Protein AF-A0A2V2F9G7-F1 (afdb_monomer_lite)

Sequence (232 aa):
MKKLQIFVCVLLMLCLAACGNTDSGITTGTSADTKPEVTTEKTKNVSETTESGEPFSPDQPVVDAFSYADLADLTFTFSSGVGGWQTTMYIQADGSFTGEYFGSWLGETGEGYPDGTTYVCTFSGQFAPLSQIDDLTYTTTVESISYAQAADAEEIRDGMRYVYTTAYGLDDAKTLYFYLPGTKTADLSETCMSWVSTYLWAGNEDEHAEVLPFVVLFNENAGTAFAGDVEG

Structure (mmCIF, N/CA/C/O backbone):
data_AF-A0A2V2F9G7-F1
#
_entry.id   AF-A0A2V2F9G7-F1
#
loop_
_atom_site.group_PDB
_atom_site.id
_atom_site.type_symbol
_atom_site.label_atom_id
_atom_site.label_alt_id
_atom_site.label_comp_id
_atom_site.label_asym_id
_atom_site.label_entity_id
_atom_site.label_seq_id
_atom_site.pdbx_PDB_ins_code
_atom_site.Cartn_x
_atom_site.Cartn_y
_atom_site.Cartn_z
_atom_site.occupancy
_atom_site.B_iso_or_equiv
_atom_site.auth_seq_id
_atom_site.auth_comp_id
_atom_site.auth_asym_id
_atom_site.auth_atom_id
_atom_site.pdbx_PDB_model_num
ATOM 1 N N . MET A 1 1 ? 19.714 -16.618 39.194 1.00 44.56 1 MET A N 1
ATOM 2 C CA . MET A 1 1 ? 19.304 -15.296 39.719 1.00 44.56 1 MET A CA 1
ATOM 3 C C . MET A 1 1 ? 20.366 -14.258 39.377 1.00 44.56 1 MET A C 1
ATOM 5 O O . MET A 1 1 ? 21.369 -14.183 40.074 1.00 44.56 1 MET A O 1
ATOM 9 N N . LYS A 1 2 ? 20.178 -13.489 38.302 1.00 35.41 2 LYS A N 1
ATOM 10 C CA . LYS A 1 2 ? 20.905 -12.238 38.039 1.00 35.41 2 LYS A CA 1
ATOM 11 C C . LYS A 1 2 ? 19.900 -11.282 37.398 1.00 35.41 2 LYS A C 1
ATOM 13 O O . LYS A 1 2 ? 19.332 -11.607 36.364 1.00 35.41 2 LYS A O 1
ATOM 18 N N . LYS A 1 3 ? 19.596 -10.190 38.101 1.00 39.72 3 LYS A N 1
ATOM 19 C CA . LYS A 1 3 ? 18.661 -9.145 37.674 1.00 39.72 3 LYS A CA 1
ATOM 20 C C . LYS A 1 3 ? 19.407 -8.220 36.714 1.00 39.72 3 LYS A C 1
ATOM 22 O O . LYS A 1 3 ? 20.438 -7.681 37.106 1.00 39.72 3 LYS A O 1
ATOM 27 N N . LEU A 1 4 ? 18.906 -8.058 35.493 1.00 40.59 4 LEU A N 1
ATOM 28 C CA . LEU A 1 4 ? 19.404 -7.065 34.546 1.00 40.59 4 LEU A CA 1
ATOM 29 C C . LEU A 1 4 ? 18.515 -5.824 34.676 1.00 40.59 4 LEU A C 1
ATOM 31 O O . LEU A 1 4 ? 17.340 -5.857 34.324 1.00 40.59 4 LEU A O 1
ATOM 35 N N . GLN A 1 5 ? 19.054 -4.771 35.290 1.00 47.00 5 GLN A N 1
ATOM 36 C CA . GLN A 1 5 ? 18.415 -3.460 35.361 1.00 47.00 5 GLN A CA 1
ATOM 37 C C . GLN A 1 5 ? 18.652 -2.744 34.031 1.00 47.00 5 GLN A C 1
ATOM 39 O O . GLN A 1 5 ? 19.798 -2.475 33.679 1.00 47.00 5 GLN A O 1
ATOM 44 N N . ILE A 1 6 ? 17.576 -2.451 33.304 1.00 51.12 6 ILE A N 1
ATOM 45 C CA . ILE A 1 6 ? 17.618 -1.636 32.091 1.00 51.12 6 ILE A CA 1
ATOM 46 C C . ILE A 1 6 ? 17.353 -0.186 32.505 1.00 51.12 6 ILE A C 1
ATOM 48 O O . ILE A 1 6 ? 16.319 0.133 33.091 1.00 51.12 6 ILE A O 1
ATOM 52 N N . PHE A 1 7 ? 18.342 0.667 32.246 1.00 44.78 7 PHE A N 1
ATOM 53 C CA . PHE A 1 7 ? 18.266 2.119 32.363 1.00 44.78 7 PHE A CA 1
ATOM 54 C C . PHE A 1 7 ? 17.352 2.657 31.255 1.00 44.78 7 PHE A C 1
ATOM 56 O O . PHE A 1 7 ? 17.630 2.462 30.076 1.00 44.78 7 PHE A O 1
ATOM 63 N N . VAL A 1 8 ? 16.271 3.342 31.629 1.00 43.12 8 VAL A N 1
ATOM 64 C CA . VAL A 1 8 ? 15.412 4.081 30.695 1.00 43.12 8 VAL A CA 1
ATOM 65 C C . VAL A 1 8 ? 16.010 5.477 30.516 1.00 43.12 8 VAL A C 1
ATOM 67 O O . VAL A 1 8 ? 15.938 6.311 31.418 1.00 43.12 8 VAL A O 1
ATOM 70 N N . CYS A 1 9 ? 16.626 5.727 29.360 1.00 37.47 9 CYS A N 1
ATOM 71 C CA . CYS A 1 9 ? 17.013 7.067 28.927 1.00 37.47 9 CYS A CA 1
ATOM 72 C C . CYS A 1 9 ? 15.783 7.774 28.347 1.00 37.47 9 CYS A C 1
ATOM 74 O O . CYS A 1 9 ? 15.400 7.538 27.205 1.00 37.47 9 CYS A O 1
ATOM 76 N N . VAL A 1 10 ? 15.155 8.632 29.150 1.00 42.19 10 VAL A N 1
ATOM 77 C CA . VAL A 1 10 ? 14.078 9.524 28.704 1.00 42.19 10 VAL A CA 1
ATOM 78 C C . VAL A 1 10 ? 14.710 10.704 27.964 1.00 42.19 10 VAL A C 1
ATOM 80 O O . VAL A 1 10 ? 15.324 11.569 28.588 1.00 42.19 10 VAL A O 1
ATOM 83 N N . LEU A 1 11 ? 14.570 10.743 26.638 1.00 43.62 11 LEU A N 1
ATOM 84 C CA . LEU A 1 11 ? 14.918 11.908 25.828 1.00 43.62 11 LEU A CA 1
ATOM 85 C C . LEU A 1 11 ? 13.670 12.801 25.698 1.00 43.62 11 LEU A C 1
ATOM 87 O O . LEU A 1 11 ? 12.728 12.468 24.986 1.00 43.62 11 LEU A O 1
ATOM 91 N N . LEU A 1 12 ? 13.645 13.921 26.427 1.00 37.91 12 LEU A N 1
ATOM 92 C CA . LEU A 1 12 ? 12.640 14.978 26.269 1.00 37.91 12 LEU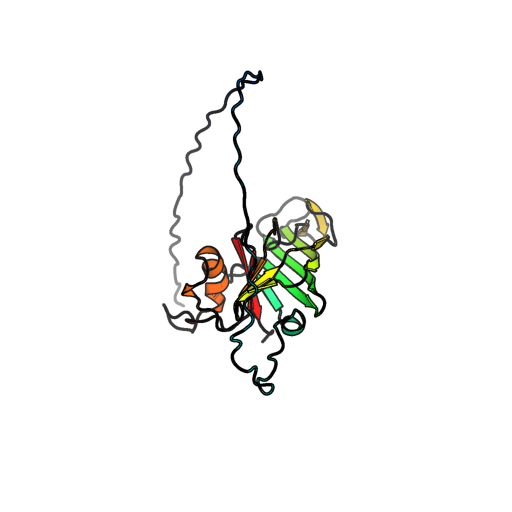 A CA 1
ATOM 93 C C . LEU A 1 12 ? 12.930 15.770 24.981 1.00 37.91 12 LEU A C 1
ATOM 95 O O . LEU A 1 12 ? 13.954 16.448 24.910 1.00 37.91 12 LEU A O 1
ATOM 99 N N . MET A 1 13 ? 12.010 15.764 24.012 1.00 45.78 13 MET A N 1
ATOM 100 C CA . MET A 1 13 ? 11.962 16.779 22.950 1.00 45.78 13 MET A CA 1
ATOM 101 C C . MET A 1 13 ? 10.874 17.810 23.263 1.00 45.78 13 MET A C 1
ATOM 103 O O . MET A 1 13 ? 9.693 17.490 23.366 1.00 45.78 13 MET A O 1
ATOM 107 N N . LEU A 1 14 ? 11.307 19.058 23.437 1.00 42.50 14 LEU A N 1
ATOM 108 C CA . LEU A 1 14 ? 10.473 20.247 23.588 1.00 42.50 14 LEU A CA 1
ATOM 109 C C . LEU A 1 14 ? 10.138 20.806 22.198 1.00 42.50 14 LEU A C 1
ATOM 111 O O . LEU A 1 14 ? 11.023 21.327 21.524 1.00 42.50 14 LEU A O 1
ATOM 115 N N . CYS A 1 15 ? 8.868 20.758 21.793 1.00 37.47 15 CYS A N 1
ATOM 116 C CA . CYS A 1 15 ? 8.365 21.534 20.658 1.00 37.47 15 CYS A CA 1
ATOM 117 C C . CYS A 1 15 ? 7.846 22.889 21.156 1.00 37.47 15 CYS A C 1
ATOM 119 O O . CYS A 1 15 ? 6.897 22.954 21.938 1.00 37.47 15 CYS A O 1
ATOM 121 N N . LEU A 1 16 ? 8.471 23.978 20.704 1.00 49.28 16 LEU A N 1
ATOM 122 C CA . LEU A 1 16 ? 7.955 25.335 20.872 1.00 49.28 16 LEU A CA 1
ATOM 123 C C . LEU A 1 16 ? 6.973 25.639 19.736 1.00 49.28 16 LEU A C 1
ATOM 125 O O . LEU A 1 16 ? 7.346 25.639 18.566 1.00 49.28 16 LEU A O 1
ATOM 129 N N . ALA A 1 17 ? 5.724 25.920 20.101 1.00 40.78 17 ALA A N 1
ATOM 130 C CA . ALA A 1 17 ? 4.714 26.480 19.216 1.00 40.78 17 ALA A CA 1
ATOM 131 C C . ALA A 1 17 ? 4.968 27.982 19.001 1.00 40.78 17 ALA A C 1
ATOM 133 O O . ALA A 1 17 ? 5.152 28.727 19.965 1.00 40.78 17 ALA A O 1
ATOM 134 N N . ALA A 1 18 ? 4.910 28.434 17.749 1.00 36.81 18 ALA A N 1
ATOM 135 C CA . ALA A 1 18 ? 4.787 29.844 17.398 1.00 36.81 18 ALA A CA 1
ATOM 136 C C . ALA A 1 18 ? 3.526 30.036 16.544 1.00 36.81 18 ALA A C 1
ATOM 138 O O . ALA A 1 18 ? 3.461 29.604 15.397 1.00 36.81 18 ALA A O 1
ATOM 139 N N . CYS A 1 19 ? 2.516 30.675 17.138 1.00 38.62 19 CYS A N 1
ATOM 140 C CA . CYS A 1 19 ? 1.353 31.225 16.446 1.00 38.62 19 CYS A CA 1
ATOM 141 C C . CYS A 1 19 ? 1.711 32.549 15.757 1.00 38.62 19 CYS A C 1
ATOM 143 O O . CYS A 1 19 ? 2.457 33.354 16.312 1.00 38.62 19 CYS A O 1
ATOM 145 N N . GLY A 1 20 ? 1.072 32.829 14.620 1.00 33.28 20 GLY A N 1
ATOM 146 C CA . GLY A 1 20 ? 1.083 34.151 13.993 1.00 33.28 20 GLY A CA 1
ATOM 147 C C . GLY A 1 20 ? 0.200 34.216 12.750 1.00 33.28 20 GLY A C 1
ATOM 148 O O . GLY A 1 20 ? 0.678 33.999 11.647 1.00 33.28 20 GLY A O 1
ATOM 149 N N . ASN A 1 21 ? -1.092 34.475 12.961 1.00 33.69 21 ASN A N 1
ATOM 150 C CA . ASN A 1 21 ? -2.149 34.606 11.953 1.00 33.69 21 ASN A CA 1
ATOM 151 C C . ASN A 1 21 ? -2.168 35.992 11.254 1.00 33.69 21 ASN A C 1
ATOM 153 O O . ASN A 1 21 ? -1.526 36.932 11.728 1.00 33.69 21 ASN A O 1
ATOM 157 N N . THR A 1 22 ? -3.090 36.123 10.281 1.00 32.19 22 THR A N 1
ATOM 158 C CA . THR A 1 22 ? -3.753 37.335 9.713 1.00 32.19 22 THR A CA 1
ATOM 159 C C . THR A 1 22 ? -2.991 38.171 8.667 1.00 32.19 22 THR A C 1
ATOM 161 O O . THR A 1 22 ? -1.813 38.436 8.838 1.00 32.19 22 THR A O 1
ATOM 164 N N . ASP A 1 23 ? -3.577 38.681 7.571 1.00 32.88 23 ASP A N 1
ATOM 165 C CA . ASP A 1 23 ? -4.972 38.749 7.095 1.00 32.88 23 ASP A CA 1
ATOM 166 C C . ASP A 1 23 ? -5.020 39.112 5.581 1.00 32.88 23 ASP A C 1
ATOM 168 O O . ASP A 1 23 ? -4.101 39.751 5.075 1.00 32.88 23 ASP A O 1
ATOM 172 N N . SER A 1 24 ? -6.122 38.724 4.924 1.00 30.98 24 SER A N 1
ATOM 173 C CA . SER A 1 24 ? -6.900 39.351 3.826 1.00 30.98 24 SER A CA 1
ATOM 174 C C . SER A 1 24 ? -6.286 40.202 2.692 1.00 30.98 24 SER A C 1
ATOM 176 O O . SER A 1 24 ? -5.568 41.170 2.915 1.00 30.98 24 SER A O 1
ATOM 178 N N . GLY A 1 25 ? -6.822 40.010 1.470 1.00 28.61 25 GLY A N 1
ATOM 179 C CA . GLY A 1 25 ? -6.940 41.097 0.478 1.00 28.61 25 GLY A CA 1
ATOM 180 C C . GLY A 1 25 ? -7.213 40.689 -0.979 1.00 28.61 25 GLY A C 1
ATOM 181 O O . GLY A 1 25 ? -6.329 40.189 -1.657 1.00 28.61 25 GLY A O 1
ATOM 182 N N . ILE A 1 26 ? -8.433 40.953 -1.462 1.00 30.09 26 ILE A N 1
ATOM 183 C CA . ILE A 1 26 ? -9.023 40.649 -2.789 1.00 30.09 26 ILE A CA 1
ATOM 184 C C . ILE A 1 26 ? -8.701 41.742 -3.849 1.00 30.09 26 ILE A C 1
ATOM 186 O O . ILE A 1 26 ? -8.376 42.868 -3.483 1.00 30.09 26 ILE A O 1
ATOM 190 N N . THR A 1 27 ? -8.965 41.425 -5.135 1.00 27.16 27 THR A N 1
ATOM 191 C CA . THR A 1 27 ? -9.380 42.276 -6.305 1.00 27.16 27 THR A CA 1
ATOM 192 C C . THR A 1 27 ? -8.296 42.469 -7.386 1.00 27.16 27 THR A C 1
ATOM 194 O O . THR A 1 27 ? -7.215 42.954 -7.091 1.00 27.16 27 THR A O 1
ATOM 197 N N . THR A 1 28 ? -8.386 41.888 -8.599 1.00 27.05 28 THR A N 1
ATOM 198 C CA . THR A 1 28 ? -9.217 42.137 -9.819 1.00 27.05 28 THR A CA 1
ATOM 199 C C . THR A 1 28 ? -8.959 43.446 -10.587 1.00 27.05 28 THR A C 1
ATOM 201 O O . THR A 1 28 ? -9.175 44.522 -10.042 1.00 27.05 28 THR A O 1
ATOM 204 N N . GLY A 1 29 ? -8.676 43.320 -11.899 1.00 27.83 29 GLY A N 1
ATOM 205 C CA . GLY A 1 29 ? -8.825 44.352 -12.953 1.00 27.83 29 GLY A CA 1
ATOM 206 C C . GLY A 1 29 ? -7.546 44.562 -13.789 1.00 27.83 29 GLY A C 1
ATOM 207 O O . GLY A 1 29 ? -6.567 45.055 -13.253 1.00 27.83 29 GLY A O 1
ATOM 208 N N . THR A 1 30 ? -7.401 44.048 -15.021 1.00 25.77 30 THR A N 1
ATOM 209 C CA . THR A 1 30 ? -7.988 44.454 -16.329 1.00 25.77 30 THR A CA 1
ATOM 210 C C . THR A 1 30 ? -7.016 45.281 -17.200 1.00 25.77 30 THR A C 1
ATOM 212 O O . THR A 1 30 ? -6.731 46.431 -16.901 1.00 25.77 30 THR A O 1
ATOM 215 N N . SER A 1 31 ? -6.581 44.626 -18.288 1.00 31.64 31 SER A N 1
ATOM 216 C CA . SER A 1 31 ? -6.375 45.029 -19.701 1.00 31.64 31 SER A CA 1
ATOM 217 C C . SER A 1 31 ? -5.726 46.351 -20.139 1.00 31.64 31 SER A C 1
ATOM 219 O O . SER A 1 31 ? -6.164 47.423 -19.739 1.00 31.64 31 SER A O 1
ATOM 221 N N . ALA A 1 32 ? -4.838 46.217 -21.145 1.00 31.25 32 ALA A N 1
ATOM 222 C CA . ALA A 1 32 ? -4.757 46.924 -22.452 1.00 31.25 32 ALA A CA 1
ATOM 223 C C . ALA A 1 32 ? -3.269 47.057 -22.867 1.00 31.25 32 ALA A C 1
ATOM 225 O O . ALA A 1 32 ? -2.443 47.338 -22.011 1.00 31.25 32 ALA A O 1
ATOM 226 N N . ASP A 1 33 ? -2.781 46.944 -24.103 1.00 30.23 33 ASP A N 1
ATOM 227 C CA . ASP A 1 33 ? -3.250 46.563 -25.443 1.00 30.23 33 ASP A CA 1
ATOM 228 C C . ASP A 1 33 ? -1.994 46.649 -26.363 1.00 30.23 33 ASP A C 1
ATOM 230 O O . ASP A 1 33 ? -0.967 47.193 -25.941 1.00 30.23 33 ASP A O 1
ATOM 234 N N . THR A 1 34 ? -2.107 46.234 -27.630 1.00 28.02 34 THR A N 1
ATOM 235 C CA . THR A 1 34 ? -1.232 46.515 -28.805 1.00 28.02 34 THR A CA 1
ATOM 236 C C . THR A 1 34 ? -0.472 45.317 -29.410 1.00 28.02 34 THR A C 1
ATOM 238 O O . THR A 1 34 ? 0.701 45.060 -29.152 1.00 28.02 34 THR A O 1
ATOM 241 N N . LYS A 1 35 ? -1.173 44.638 -30.329 1.00 29.73 35 LYS A N 1
ATOM 242 C CA . LYS A 1 35 ? -0.672 44.054 -31.603 1.00 29.73 35 LYS A CA 1
ATOM 243 C C . LYS A 1 35 ? -0.593 45.202 -32.656 1.00 29.73 35 LYS A C 1
ATOM 245 O O . LYS A 1 35 ? -1.112 46.271 -32.335 1.00 29.73 35 LYS A O 1
ATOM 250 N N . PRO A 1 36 ? -0.184 45.035 -33.940 1.00 47.66 36 PRO A N 1
ATOM 251 C CA . PRO A 1 36 ? 0.510 43.941 -34.646 1.00 47.66 36 PRO A CA 1
ATOM 252 C C . PRO A 1 36 ? 1.650 44.402 -35.592 1.00 47.66 36 PRO A C 1
ATOM 254 O O . PRO A 1 36 ? 1.695 45.561 -35.967 1.00 47.66 36 PRO A O 1
ATOM 257 N N . GLU A 1 37 ? 2.454 43.473 -36.131 1.00 28.67 37 GLU A N 1
ATOM 258 C CA . GLU A 1 37 ? 2.717 43.442 -37.585 1.00 28.67 37 GLU A CA 1
ATOM 259 C C . GLU A 1 37 ? 3.166 42.047 -38.056 1.00 28.67 37 GLU A C 1
ATOM 261 O O . GLU A 1 37 ? 3.816 41.292 -37.337 1.00 28.67 37 GLU A O 1
ATOM 266 N N . VAL A 1 38 ? 2.723 41.705 -39.263 1.00 32.47 38 VAL A N 1
ATOM 267 C CA . VAL A 1 38 ? 2.830 40.444 -40.009 1.00 32.47 38 VAL A CA 1
ATOM 268 C C . VAL A 1 38 ? 3.720 40.696 -41.225 1.00 32.47 38 VAL A C 1
ATOM 270 O O . VAL A 1 38 ? 3.612 41.777 -41.785 1.00 32.47 38 VAL A O 1
ATOM 273 N N . THR A 1 39 ? 4.493 39.699 -41.683 1.00 25.83 39 THR A N 1
ATOM 274 C CA . THR A 1 39 ? 4.808 39.355 -43.103 1.00 25.83 39 THR A CA 1
ATOM 275 C C . THR A 1 39 ? 5.760 38.145 -43.065 1.00 25.83 39 THR A C 1
ATOM 277 O O . THR A 1 39 ? 6.891 38.272 -42.621 1.00 25.83 39 THR A O 1
ATOM 280 N N . THR A 1 40 ? 5.292 36.895 -43.154 1.00 30.89 40 THR A N 1
ATOM 281 C CA . THR A 1 40 ? 5.020 36.063 -44.352 1.00 30.89 40 THR A CA 1
ATOM 282 C C . THR A 1 40 ? 6.055 36.166 -45.475 1.00 30.89 40 THR A C 1
ATOM 284 O O . THR A 1 40 ? 6.032 37.149 -46.193 1.00 30.89 40 THR A O 1
ATOM 287 N N . GLU A 1 41 ? 6.828 35.101 -45.721 1.00 33.88 41 GLU A N 1
ATOM 288 C CA . GLU A 1 41 ? 7.044 34.547 -47.070 1.00 33.88 41 GLU A CA 1
ATOM 289 C C . GLU A 1 41 ? 7.404 33.047 -47.012 1.00 33.88 41 GLU A C 1
ATOM 291 O O . GLU A 1 41 ? 7.884 32.510 -46.018 1.00 33.88 41 GLU A O 1
ATOM 296 N N . LYS A 1 42 ? 7.040 32.384 -48.106 1.00 32.66 42 LYS A N 1
ATOM 297 C CA . LYS A 1 42 ? 6.798 30.959 -48.387 1.00 32.66 42 LYS A CA 1
ATOM 298 C C . LYS A 1 42 ? 8.070 30.394 -49.064 1.00 32.66 42 LYS A C 1
ATOM 300 O O . LYS A 1 42 ? 8.742 31.142 -49.762 1.00 32.66 42 LYS A O 1
ATOM 305 N N . THR A 1 43 ? 8.434 29.106 -49.031 1.00 26.97 43 THR A N 1
ATOM 306 C CA . THR A 1 43 ? 7.980 28.094 -50.019 1.00 26.97 43 THR A CA 1
ATOM 307 C C . THR A 1 43 ? 8.885 26.834 -49.959 1.00 26.97 43 THR A C 1
ATOM 309 O O . THR A 1 43 ? 10.086 26.954 -50.143 1.00 26.97 43 THR A O 1
ATOM 312 N N . LYS A 1 44 ? 8.262 25.651 -49.777 1.00 32.16 44 LYS A N 1
ATOM 313 C CA . LYS A 1 44 ? 8.478 24.337 -50.453 1.00 32.16 44 LYS A CA 1
ATOM 314 C C . LYS A 1 44 ? 9.889 23.700 -50.490 1.00 32.16 44 LYS A C 1
ATOM 316 O O . LYS A 1 44 ? 10.742 24.182 -51.218 1.00 32.16 44 LYS A O 1
ATOM 321 N N . ASN A 1 45 ? 10.036 22.480 -49.948 1.00 30.64 45 ASN A N 1
ATOM 322 C CA . ASN A 1 45 ? 10.098 21.260 -50.777 1.00 30.64 45 ASN A CA 1
ATOM 323 C C . ASN A 1 45 ? 9.963 19.956 -49.967 1.00 30.64 45 ASN A C 1
ATOM 325 O O . ASN A 1 45 ? 10.431 19.857 -48.839 1.00 30.64 45 ASN A O 1
ATOM 329 N N . VAL A 1 46 ? 9.317 18.977 -50.601 1.00 39.66 46 VAL A N 1
ATOM 330 C CA . VAL A 1 46 ? 9.168 17.568 -50.210 1.00 39.66 46 VAL A CA 1
ATOM 331 C C . VAL A 1 46 ? 10.502 16.839 -50.382 1.00 39.66 46 VAL A C 1
ATOM 333 O O . VAL A 1 46 ? 11.174 17.068 -51.386 1.00 39.66 46 VAL A O 1
ATOM 336 N N . SER A 1 47 ? 10.830 15.916 -49.475 1.00 32.12 47 SER A N 1
ATOM 337 C CA . SER A 1 47 ? 11.532 14.686 -49.850 1.00 32.12 47 SER A CA 1
ATOM 338 C C . SER A 1 47 ? 11.281 13.593 -48.812 1.00 32.12 47 SER A C 1
ATOM 340 O O . SER A 1 47 ? 11.602 13.749 -47.637 1.00 32.12 47 SER A O 1
ATOM 342 N N . GLU A 1 48 ? 10.672 12.509 -49.279 1.00 40.56 48 GLU A N 1
ATOM 343 C CA . GLU A 1 48 ? 10.665 11.195 -48.646 1.00 40.56 48 GLU A CA 1
ATOM 344 C C . GLU A 1 48 ? 12.107 10.675 -48.559 1.00 40.56 48 GLU A C 1
ATOM 346 O O . GLU A 1 48 ? 12.845 10.772 -49.542 1.00 40.56 48 GLU A O 1
ATOM 351 N N . THR A 1 49 ? 12.483 10.088 -47.420 1.00 28.52 49 THR A N 1
ATOM 352 C CA . THR A 1 49 ? 13.604 9.144 -47.348 1.00 28.52 49 THR A CA 1
ATOM 353 C C . THR A 1 49 ? 13.231 8.003 -46.412 1.00 28.52 49 THR A C 1
ATOM 355 O O . THR A 1 49 ? 13.100 8.168 -45.201 1.00 28.52 49 THR A O 1
ATOM 358 N N . THR A 1 50 ? 13.044 6.855 -47.042 1.00 29.41 50 THR A N 1
ATOM 359 C CA . THR A 1 50 ? 12.837 5.518 -46.500 1.00 29.41 50 THR A CA 1
ATOM 360 C C . THR A 1 50 ? 14.146 4.967 -45.913 1.00 29.41 50 THR A C 1
ATOM 362 O O . THR A 1 50 ? 15.185 5.048 -46.558 1.00 29.41 50 THR A O 1
ATOM 365 N N . GLU A 1 51 ? 14.039 4.415 -44.700 1.00 42.84 51 GLU A N 1
ATOM 366 C CA . GLU A 1 51 ? 14.662 3.170 -44.213 1.00 42.84 51 GLU A CA 1
ATOM 367 C C . GLU A 1 51 ? 16.198 3.015 -44.198 1.00 42.84 51 GLU A C 1
ATOM 369 O O . GLU A 1 51 ? 16.876 2.898 -45.213 1.00 42.84 51 GLU A O 1
ATOM 374 N N . SER A 1 52 ? 16.723 2.828 -42.986 1.00 34.94 52 SER A N 1
ATOM 375 C CA . SER A 1 52 ? 17.767 1.833 -42.730 1.00 34.94 52 SER A CA 1
ATOM 376 C C . SER A 1 52 ? 17.409 1.126 -41.426 1.00 34.94 52 SER A C 1
ATOM 378 O O . SER A 1 52 ? 17.996 1.391 -40.379 1.00 34.94 52 SER A O 1
ATOM 380 N N . GLY A 1 53 ? 16.370 0.291 -41.486 1.00 36.38 53 GLY A N 1
ATOM 381 C CA . GLY A 1 53 ? 16.086 -0.685 -40.445 1.00 36.38 53 GLY A CA 1
ATOM 382 C C . GLY A 1 53 ? 17.132 -1.791 -40.511 1.00 36.38 53 GLY A C 1
ATOM 383 O O . GLY A 1 53 ? 17.356 -2.385 -41.566 1.00 36.38 53 GLY A O 1
ATOM 384 N N . GLU A 1 54 ? 17.797 -2.046 -39.392 1.00 48.28 54 GLU A N 1
ATOM 385 C CA . GLU A 1 54 ? 18.527 -3.294 -39.204 1.00 48.28 54 GLU A CA 1
ATOM 386 C C . GLU A 1 54 ? 17.535 -4.465 -39.345 1.00 48.28 54 GLU A C 1
ATOM 388 O O . GLU A 1 54 ? 16.379 -4.340 -38.926 1.00 48.28 54 GLU A O 1
ATOM 393 N N . PRO A 1 55 ? 17.924 -5.586 -39.975 1.00 46.75 55 PRO A N 1
ATOM 394 C CA . PRO A 1 55 ? 17.010 -6.695 -40.205 1.00 46.75 55 PRO A CA 1
ATOM 395 C C . PRO A 1 55 ? 16.511 -7.257 -38.868 1.00 46.75 55 PRO A C 1
ATOM 397 O O . PRO A 1 55 ? 17.280 -7.823 -38.093 1.00 46.75 55 PRO A O 1
ATOM 400 N N . PHE A 1 56 ? 15.206 -7.109 -38.622 1.00 48.34 56 PHE A N 1
ATOM 401 C CA . PHE A 1 56 ? 14.491 -7.754 -37.526 1.00 48.34 56 PHE A CA 1
ATOM 402 C C . PHE A 1 56 ? 14.669 -9.271 -37.651 1.00 48.34 56 PHE A C 1
ATOM 404 O O . PHE A 1 56 ? 14.147 -9.900 -38.574 1.00 48.34 56 PHE A O 1
ATOM 411 N N . SER A 1 57 ? 15.462 -9.846 -36.748 1.00 57.38 57 SER A N 1
ATOM 412 C CA . SER A 1 57 ? 15.620 -11.291 -36.623 1.00 57.38 57 SER A CA 1
ATOM 413 C C . SER A 1 57 ? 14.364 -11.864 -35.952 1.00 57.38 57 SER A C 1
ATOM 415 O O . SER A 1 57 ? 14.080 -11.485 -34.816 1.00 57.38 57 SER A O 1
ATOM 417 N N . PRO A 1 58 ? 13.608 -12.768 -36.602 1.00 55.28 58 PRO A N 1
ATOM 418 C CA . PRO A 1 58 ? 12.346 -13.294 -36.075 1.00 55.28 58 PRO A CA 1
ATOM 419 C C . PRO A 1 58 ? 12.503 -14.311 -34.925 1.00 55.28 58 PRO A C 1
ATOM 421 O O . PRO A 1 58 ? 11.501 -14.852 -34.473 1.00 55.28 58 PRO A O 1
ATOM 424 N N . ASP A 1 59 ? 13.728 -14.553 -34.440 1.00 54.59 59 ASP A N 1
ATOM 425 C CA . ASP A 1 59 ? 14.050 -15.571 -33.425 1.00 54.59 59 ASP A CA 1
ATOM 426 C C . ASP A 1 59 ? 14.481 -14.984 -32.063 1.00 54.59 59 ASP A C 1
ATOM 428 O O . ASP A 1 59 ? 15.132 -15.662 -31.264 1.00 54.59 59 ASP A O 1
ATOM 432 N N . GLN A 1 60 ? 14.153 -13.724 -31.755 1.00 46.97 60 GLN A N 1
ATOM 433 C CA . GLN A 1 60 ? 14.191 -13.295 -30.353 1.00 46.97 60 GLN A CA 1
ATOM 434 C C . GLN A 1 60 ? 12.965 -13.874 -29.637 1.00 46.97 60 GLN A C 1
ATOM 436 O O . GLN A 1 60 ? 11.849 -13.655 -30.115 1.00 46.97 60 GLN A O 1
ATOM 441 N N . PRO A 1 61 ? 13.130 -14.616 -28.524 1.00 46.00 61 PRO A N 1
ATOM 442 C CA . PRO A 1 61 ? 11.986 -14.992 -27.711 1.00 46.00 61 PRO A CA 1
ATOM 443 C C . PRO A 1 61 ? 11.278 -13.698 -27.315 1.00 46.00 61 PRO A C 1
ATOM 445 O O . PRO A 1 61 ? 11.909 -12.789 -26.775 1.00 46.00 61 PRO A O 1
ATOM 448 N N . VAL A 1 62 ? 9.988 -13.593 -27.634 1.00 46.59 62 VAL A N 1
ATOM 449 C CA . VAL A 1 62 ? 9.134 -12.565 -27.045 1.00 46.59 62 VAL A CA 1
ATOM 450 C C . VAL A 1 62 ? 9.153 -12.877 -25.558 1.00 46.59 62 VAL A C 1
ATOM 452 O O . VAL A 1 62 ? 8.562 -13.862 -25.126 1.00 46.59 62 VAL A O 1
ATOM 455 N N . VAL A 1 63 ? 9.957 -12.136 -24.800 1.00 55.25 63 VAL A N 1
ATOM 456 C CA . VAL A 1 63 ? 9.853 -12.159 -23.348 1.00 55.25 63 VAL A CA 1
ATOM 457 C C . VAL A 1 63 ? 8.453 -11.643 -23.048 1.00 55.25 63 VAL A C 1
ATOM 459 O O . VAL A 1 63 ? 8.096 -10.550 -23.493 1.00 55.25 63 VAL A O 1
ATOM 462 N N . ASP A 1 64 ? 7.622 -12.474 -22.419 1.00 67.88 64 ASP A N 1
ATOM 463 C CA . ASP A 1 64 ? 6.294 -12.035 -22.008 1.00 67.88 64 ASP A CA 1
ATOM 464 C C . ASP A 1 64 ? 6.481 -10.802 -21.116 1.00 67.88 64 ASP A C 1
ATOM 466 O O . ASP A 1 64 ? 7.269 -10.812 -20.168 1.00 67.88 64 ASP A O 1
ATOM 470 N N . ALA A 1 65 ? 5.840 -9.698 -21.501 1.00 83.94 65 ALA A N 1
ATOM 471 C CA . ALA A 1 65 ? 5.929 -8.459 -20.749 1.00 83.94 65 ALA A CA 1
ATOM 472 C C . ALA A 1 65 ? 5.288 -8.665 -19.372 1.00 83.94 65 ALA A C 1
ATOM 474 O O . ALA A 1 65 ? 4.215 -9.265 -19.282 1.00 83.94 65 ALA A O 1
ATOM 475 N N . PHE A 1 66 ? 5.926 -8.134 -18.326 1.00 94.38 66 PHE A N 1
ATOM 476 C CA . PHE A 1 66 ? 5.394 -8.187 -16.968 1.00 94.38 66 PHE A CA 1
ATOM 477 C C . PHE A 1 66 ? 3.958 -7.647 -16.908 1.00 94.38 66 PHE A C 1
ATOM 479 O O . PHE A 1 66 ? 3.604 -6.642 -17.536 1.00 94.38 66 PHE A O 1
ATOM 486 N N . SER A 1 67 ? 3.133 -8.338 -16.135 1.00 96.81 67 SER A N 1
ATOM 487 C CA . SER A 1 67 ? 1.699 -8.141 -16.009 1.00 96.81 67 SER A CA 1
ATOM 488 C C . SER A 1 67 ? 1.253 -8.349 -14.561 1.00 96.81 67 SER A C 1
ATOM 490 O O . SER A 1 67 ? 1.991 -8.859 -13.722 1.00 96.81 67 SER A O 1
ATOM 492 N N . TYR A 1 68 ? -0.003 -8.024 -14.252 1.00 97.88 68 TYR A N 1
ATOM 493 C CA . TYR A 1 68 ? -0.557 -8.343 -12.934 1.00 97.88 68 TYR A CA 1
ATOM 494 C C . TYR A 1 68 ? -0.655 -9.850 -12.659 1.00 97.88 68 TYR A C 1
ATOM 496 O O . TYR A 1 68 ? -0.706 -10.247 -11.498 1.00 97.88 68 TYR A O 1
ATOM 504 N N . ALA A 1 69 ? -0.656 -10.704 -13.690 1.00 96.88 69 ALA A N 1
ATOM 505 C CA . ALA A 1 69 ? -0.667 -12.155 -13.499 1.00 96.88 69 ALA A CA 1
ATOM 506 C C . ALA A 1 69 ? 0.611 -12.654 -12.809 1.00 96.88 69 ALA A C 1
ATOM 508 O O . ALA A 1 69 ? 0.555 -13.621 -12.054 1.00 96.88 69 ALA A O 1
ATOM 509 N N . ASP A 1 70 ? 1.728 -11.949 -12.999 1.00 96.44 70 ASP A N 1
ATOM 510 C CA . ASP A 1 70 ? 3.015 -12.254 -12.367 1.00 96.44 70 ASP A CA 1
ATOM 511 C C . ASP A 1 70 ? 3.034 -11.915 -10.864 1.00 96.44 70 ASP A C 1
ATOM 513 O O . ASP A 1 70 ? 3.990 -12.239 -10.163 1.00 96.44 70 ASP A O 1
ATOM 517 N N . LEU A 1 71 ? 1.976 -11.269 -10.357 1.00 96.31 71 LEU A N 1
ATOM 518 C CA . LEU A 1 71 ? 1.813 -10.882 -8.953 1.00 96.31 71 LEU A CA 1
ATOM 519 C C . LEU A 1 71 ? 0.859 -11.797 -8.173 1.00 96.31 71 LEU A C 1
ATOM 521 O O . LEU A 1 71 ? 0.690 -11.592 -6.974 1.00 96.31 71 LEU A O 1
ATOM 525 N N . ALA A 1 72 ? 0.225 -12.773 -8.831 1.00 89.38 72 ALA A N 1
ATOM 526 C CA . ALA A 1 72 ? -0.907 -13.519 -8.273 1.00 89.38 72 ALA A CA 1
ATOM 527 C C . ALA A 1 72 ? -0.578 -14.315 -6.994 1.00 89.38 72 ALA A C 1
ATOM 529 O O . ALA A 1 72 ? -1.464 -14.524 -6.167 1.00 89.38 72 ALA A O 1
ATOM 530 N N . ASP A 1 73 ? 0.681 -14.727 -6.827 1.00 90.75 73 ASP A N 1
ATOM 531 C CA . ASP A 1 73 ? 1.162 -15.483 -5.662 1.00 90.75 73 ASP A CA 1
ATOM 532 C C . ASP A 1 73 ? 1.854 -14.593 -4.609 1.00 90.75 73 ASP A C 1
ATOM 534 O O . ASP A 1 73 ? 2.398 -15.105 -3.628 1.00 90.75 73 ASP A O 1
ATOM 538 N N . LEU A 1 74 ? 1.874 -13.270 -4.809 1.00 96.44 74 LEU A N 1
ATOM 539 C CA . LEU A 1 74 ? 2.546 -12.338 -3.907 1.00 96.44 74 LEU A CA 1
ATOM 540 C C . LEU A 1 74 ? 1.578 -11.722 -2.901 1.00 96.44 74 LEU A C 1
ATOM 542 O O . LEU A 1 74 ? 0.487 -11.256 -3.243 1.00 96.44 74 LEU A O 1
ATOM 546 N N . THR A 1 75 ? 2.060 -11.607 -1.670 1.00 97.25 75 THR A N 1
ATOM 547 C CA . THR A 1 75 ? 1.430 -10.812 -0.622 1.00 97.25 75 THR A CA 1
ATOM 548 C C . THR A 1 75 ? 2.183 -9.496 -0.484 1.00 97.25 75 THR A C 1
ATOM 550 O O . THR A 1 75 ? 3.344 -9.462 -0.077 1.00 97.25 75 THR A O 1
ATOM 553 N N . PHE A 1 76 ? 1.518 -8.383 -0.791 1.00 97.75 76 PHE A N 1
ATOM 554 C CA . PHE A 1 76 ? 2.077 -7.044 -0.617 1.00 97.75 76 PHE A CA 1
ATOM 555 C C . PHE A 1 76 ? 1.881 -6.581 0.821 1.00 97.75 76 PHE A C 1
ATOM 557 O O . PHE A 1 76 ? 0.756 -6.320 1.244 1.00 97.75 76 PHE A O 1
ATOM 564 N N . THR A 1 77 ? 2.979 -6.441 1.560 1.00 96.31 77 THR A N 1
ATOM 565 C CA . THR A 1 77 ? 2.971 -6.016 2.962 1.00 96.31 77 THR A CA 1
ATOM 566 C C . THR A 1 77 ? 3.601 -4.639 3.121 1.00 96.31 77 THR A C 1
ATOM 568 O O . THR A 1 77 ? 4.740 -4.411 2.718 1.00 96.31 77 THR A O 1
ATOM 571 N N . PHE A 1 78 ? 2.877 -3.730 3.765 1.00 96.25 78 PHE A N 1
ATOM 572 C CA . PHE A 1 78 ? 3.371 -2.438 4.232 1.00 96.25 78 PHE A CA 1
ATOM 573 C C . PHE A 1 78 ? 3.270 -2.402 5.755 1.00 96.25 78 PHE A C 1
ATOM 575 O O . PHE A 1 78 ? 2.182 -2.508 6.318 1.00 96.25 78 PHE A O 1
ATOM 582 N N . SER A 1 79 ? 4.408 -2.300 6.439 1.00 93.88 79 SER A N 1
ATOM 583 C CA . SER A 1 79 ? 4.463 -2.285 7.901 1.00 93.88 79 SER A CA 1
ATOM 584 C C . SER A 1 79 ? 5.714 -1.561 8.397 1.00 93.88 79 SER A C 1
ATOM 586 O O . SER A 1 79 ? 6.632 -1.275 7.631 1.00 93.88 79 SER A O 1
ATOM 588 N N . SER A 1 80 ? 5.781 -1.304 9.702 1.00 85.50 80 SER A N 1
ATOM 589 C CA . SER A 1 80 ? 6.991 -0.798 10.363 1.00 85.50 80 SER A CA 1
ATOM 590 C C . SER A 1 80 ? 8.050 -1.878 10.639 1.00 85.50 80 SER A C 1
ATOM 592 O O . SER A 1 80 ? 9.107 -1.555 11.177 1.00 85.50 80 SER A O 1
ATOM 594 N N . GLY A 1 81 ? 7.759 -3.161 10.384 1.00 79.62 81 GLY A N 1
ATOM 595 C CA . GLY A 1 81 ? 8.639 -4.300 10.693 1.00 79.62 81 GLY A CA 1
ATOM 596 C C . GLY A 1 81 ? 8.784 -4.651 12.185 1.00 79.62 81 GLY A C 1
ATOM 597 O O . GLY A 1 81 ? 9.158 -5.772 12.517 1.00 79.62 81 GLY A O 1
ATOM 598 N N . VAL A 1 82 ? 8.441 -3.741 13.105 1.00 79.19 82 VAL A N 1
ATOM 599 C CA . VAL A 1 82 ? 8.500 -3.955 14.571 1.00 79.19 82 VAL A CA 1
ATOM 600 C C . VAL A 1 82 ? 7.171 -4.432 15.177 1.00 79.19 82 VAL A C 1
ATOM 602 O O . VAL A 1 82 ? 7.078 -4.651 16.386 1.00 79.19 82 VAL A O 1
ATOM 605 N N . GLY A 1 83 ? 6.151 -4.614 14.332 1.00 77.12 83 GLY A N 1
ATOM 606 C CA . GLY A 1 83 ? 4.799 -5.009 14.717 1.00 77.12 83 GLY A CA 1
ATOM 607 C C . GLY A 1 83 ? 3.923 -3.839 15.178 1.00 77.12 83 GLY A C 1
ATOM 608 O O . GLY A 1 83 ? 4.346 -2.685 15.238 1.00 77.12 83 GLY A O 1
ATOM 609 N N . GLY A 1 84 ? 2.664 -4.145 15.490 1.00 88.81 84 GLY A N 1
ATOM 610 C CA . GLY A 1 84 ? 1.667 -3.180 15.969 1.00 88.81 84 GLY A CA 1
ATOM 611 C C . GLY A 1 84 ? 0.697 -2.704 14.893 1.00 88.81 84 GLY A C 1
ATOM 612 O O . GLY A 1 84 ? -0.465 -2.468 15.212 1.00 88.81 84 GLY A O 1
ATOM 613 N N . TRP A 1 85 ? 1.126 -2.646 13.631 1.00 95.19 85 TRP A N 1
ATOM 614 C CA . TRP A 1 85 ? 0.235 -2.445 12.492 1.00 95.19 85 TRP A CA 1
ATOM 615 C C . TRP A 1 85 ? 0.819 -3.018 11.197 1.00 95.19 85 TRP A C 1
ATOM 617 O O . TRP A 1 85 ? 2.037 -3.165 11.078 1.00 95.19 85 TRP A O 1
ATOM 627 N N . GLN A 1 86 ? -0.049 -3.317 10.235 1.00 95.56 86 GLN A N 1
ATOM 628 C CA . GLN A 1 86 ? 0.323 -3.638 8.858 1.00 95.56 86 GLN A CA 1
ATOM 629 C C . GLN A 1 86 ? -0.851 -3.403 7.906 1.00 95.56 86 GLN A C 1
ATOM 631 O O . GLN A 1 86 ? -2.010 -3.526 8.307 1.00 95.56 86 GLN A O 1
ATOM 636 N N . THR A 1 87 ? -0.535 -3.135 6.643 1.00 97.88 87 THR A N 1
ATOM 637 C CA . THR A 1 87 ? -1.449 -3.302 5.513 1.00 97.88 87 THR A CA 1
ATOM 638 C C . THR A 1 87 ? -0.982 -4.484 4.678 1.00 97.88 87 THR A C 1
ATOM 640 O O . THR A 1 87 ? 0.188 -4.551 4.301 1.00 97.88 87 THR A O 1
ATOM 643 N N . THR A 1 88 ? -1.901 -5.386 4.361 1.00 97.50 88 THR A N 1
ATOM 644 C CA . THR A 1 88 ? -1.682 -6.533 3.482 1.00 97.50 88 THR A CA 1
ATOM 645 C C . THR A 1 88 ? -2.586 -6.411 2.262 1.00 97.50 88 THR A C 1
ATOM 647 O O . THR A 1 88 ? -3.758 -6.069 2.402 1.00 97.50 88 THR A O 1
ATOM 650 N N . MET A 1 89 ? -2.065 -6.680 1.067 1.00 98.19 89 MET A N 1
ATOM 651 C CA . MET A 1 89 ? -2.818 -6.603 -0.182 1.00 98.19 89 MET A CA 1
ATOM 652 C C . MET A 1 89 ? -2.449 -7.739 -1.139 1.00 98.19 89 MET A C 1
ATOM 654 O O . MET A 1 89 ? -1.292 -8.137 -1.235 1.00 98.19 89 MET A O 1
ATOM 658 N N . TYR A 1 90 ? -3.445 -8.202 -1.886 1.00 98.25 90 TYR A N 1
ATOM 659 C CA . TYR A 1 90 ? -3.342 -9.235 -2.911 1.00 98.25 90 TYR A CA 1
ATOM 660 C C . TYR A 1 90 ? -3.823 -8.663 -4.240 1.00 98.25 90 TYR A C 1
ATOM 662 O O . TYR A 1 90 ? -4.873 -8.014 -4.279 1.00 98.25 90 TYR A O 1
ATOM 670 N N . ILE A 1 91 ? -3.076 -8.913 -5.314 1.00 98.38 91 ILE A N 1
ATOM 671 C CA . ILE A 1 91 ? -3.362 -8.392 -6.655 1.00 98.38 91 ILE A CA 1
ATOM 672 C C . ILE A 1 91 ? -3.675 -9.565 -7.582 1.00 98.38 91 ILE A C 1
ATOM 674 O O . ILE A 1 91 ? -2.916 -10.525 -7.664 1.00 98.38 91 ILE A O 1
ATOM 678 N N . GLN A 1 92 ? -4.809 -9.492 -8.268 1.00 97.88 92 GLN A N 1
ATOM 679 C CA . GLN A 1 92 ? -5.261 -10.496 -9.223 1.00 97.88 92 GLN A CA 1
ATOM 680 C C . GLN A 1 92 ? -4.737 -10.189 -10.630 1.00 97.88 92 GLN A C 1
ATOM 682 O O . GLN A 1 92 ? -4.372 -9.058 -10.943 1.00 97.88 92 GLN A O 1
ATOM 687 N N . ALA A 1 93 ? -4.774 -11.185 -11.518 1.00 97.31 93 ALA A N 1
ATOM 688 C CA . ALA A 1 93 ? -4.254 -11.078 -12.885 1.00 97.31 93 ALA A CA 1
ATOM 689 C C . ALA A 1 93 ? -4.902 -9.974 -13.748 1.00 97.31 93 ALA A C 1
ATOM 691 O O . ALA A 1 93 ? -4.308 -9.536 -14.732 1.00 97.31 93 ALA A O 1
ATOM 692 N N . ASP A 1 94 ? -6.109 -9.526 -13.400 1.00 97.38 94 ASP A N 1
ATOM 693 C CA . ASP A 1 94 ? -6.820 -8.434 -14.074 1.00 97.38 94 ASP A CA 1
ATOM 694 C C . ASP A 1 94 ? -6.555 -7.049 -13.453 1.00 97.38 94 ASP A C 1
ATOM 696 O O . ASP A 1 94 ? -7.136 -6.055 -13.888 1.00 97.38 94 ASP A O 1
ATOM 700 N N . GLY A 1 95 ? -5.677 -6.962 -12.450 1.00 98.00 95 GLY A N 1
ATOM 701 C CA . GLY A 1 95 ? -5.367 -5.731 -11.722 1.00 98.00 95 GLY A CA 1
ATOM 702 C C . GLY A 1 95 ? -6.372 -5.376 -10.626 1.00 98.00 95 GLY A C 1
ATOM 703 O O . GLY A 1 95 ? -6.197 -4.347 -9.964 1.00 98.00 95 GLY A O 1
ATOM 704 N N . SER A 1 96 ? -7.403 -6.199 -10.403 1.00 98.62 96 SER A N 1
ATOM 705 C CA . SER A 1 96 ? -8.236 -6.070 -9.209 1.00 98.62 96 SER A CA 1
ATOM 706 C C . SER A 1 96 ? -7.428 -6.444 -7.968 1.00 98.62 96 SER A C 1
ATOM 708 O O . SER A 1 96 ? -6.527 -7.284 -8.014 1.00 98.62 96 SER A O 1
ATOM 710 N N . PHE A 1 97 ? -7.719 -5.799 -6.843 1.00 98.56 97 PHE A N 1
ATOM 711 C CA . PHE A 1 97 ? -7.011 -6.059 -5.597 1.00 98.56 97 PHE A CA 1
ATOM 712 C C . PHE A 1 97 ? -7.944 -6.070 -4.395 1.00 98.56 97 PHE A C 1
ATOM 714 O O . PHE A 1 97 ? -8.997 -5.428 -4.379 1.00 98.56 97 PHE A O 1
ATOM 721 N N . THR A 1 98 ? -7.519 -6.788 -3.364 1.00 98.69 98 THR A N 1
ATOM 722 C CA . THR A 1 98 ? -8.150 -6.813 -2.042 1.00 98.69 98 THR A CA 1
ATOM 723 C C . THR A 1 98 ? -7.086 -6.645 -0.983 1.00 98.69 98 THR A C 1
ATOM 725 O O . THR A 1 98 ? -5.976 -7.148 -1.154 1.00 98.69 98 THR A O 1
ATOM 728 N N . GLY A 1 99 ? -7.419 -6.007 0.127 1.00 98.31 99 GLY A N 1
ATOM 729 C CA . GLY A 1 99 ? -6.483 -5.887 1.225 1.00 98.31 99 GLY A CA 1
ATOM 730 C C . GLY A 1 99 ? -7.136 -5.550 2.547 1.00 98.31 99 GLY A C 1
ATOM 731 O O . GLY A 1 99 ? -8.331 -5.250 2.635 1.00 98.31 99 GLY A O 1
ATOM 732 N N . GLU A 1 100 ? -6.313 -5.622 3.580 1.00 98.31 100 GLU A N 1
ATOM 733 C CA . GLU A 1 100 ? -6.685 -5.334 4.950 1.00 98.31 100 GLU A CA 1
ATOM 734 C C . GLU A 1 100 ? -5.593 -4.505 5.613 1.00 98.31 100 GLU A C 1
ATOM 736 O O . GLU A 1 100 ? -4.408 -4.805 5.494 1.00 98.31 100 GLU A O 1
ATOM 741 N N . TYR A 1 101 ? -5.996 -3.467 6.329 1.00 98.06 101 TYR A N 1
A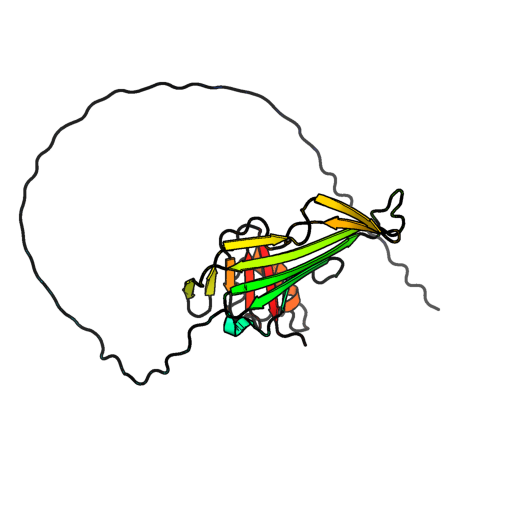TOM 742 C CA . TYR A 1 101 ? -5.158 -2.786 7.299 1.00 98.06 101 TYR A CA 1
ATOM 743 C C . TYR A 1 101 ? -5.620 -3.161 8.702 1.00 98.06 101 TYR A C 1
ATOM 745 O O . TYR A 1 101 ? -6.819 -3.181 8.995 1.00 98.06 101 TYR A O 1
ATOM 753 N N . PHE A 1 102 ? -4.652 -3.425 9.570 1.00 95.75 102 PHE A N 1
ATOM 754 C CA . PHE A 1 102 ? -4.865 -3.643 10.990 1.00 95.75 102 PHE A CA 1
ATOM 755 C C . PHE A 1 102 ? -3.800 -2.891 11.782 1.00 95.75 102 PHE A C 1
ATOM 757 O O . PHE A 1 102 ? -2.611 -3.036 11.511 1.00 95.75 102 PHE A O 1
ATOM 764 N N . GLY A 1 103 ? -4.219 -2.146 12.801 1.00 95.94 103 GLY A N 1
ATOM 765 C CA . GLY A 1 103 ? -3.357 -1.520 13.799 1.00 95.94 103 GLY A CA 1
ATOM 766 C C . GLY A 1 103 ? -3.929 -1.697 15.202 1.00 95.94 103 GLY A C 1
ATOM 767 O O . GLY A 1 103 ? -5.138 -1.585 15.401 1.00 95.94 103 GLY A O 1
ATOM 768 N N . SER A 1 104 ? -3.083 -1.980 16.191 1.00 92.81 104 SER A N 1
ATOM 769 C CA . SER A 1 104 ? -3.503 -2.195 17.580 1.00 92.81 104 SER A CA 1
ATOM 770 C C . SER A 1 104 ? -2.831 -1.213 18.530 1.00 92.81 104 SER A C 1
ATOM 772 O O . SER A 1 104 ? -1.609 -1.208 18.686 1.00 92.81 104 SER A O 1
ATOM 774 N N . TRP A 1 105 ? -3.654 -0.423 19.219 1.00 92.88 105 TRP A N 1
ATOM 775 C CA . TRP A 1 105 ? -3.245 0.526 20.246 1.00 92.88 105 TRP A CA 1
ATOM 776 C C . TRP A 1 105 ? -3.939 0.196 21.567 1.00 92.88 105 TRP A C 1
ATOM 778 O O . TRP A 1 105 ? -4.881 0.852 22.007 1.00 92.88 105 TRP A O 1
ATOM 788 N N . LEU A 1 106 ? -3.420 -0.834 22.240 1.00 90.62 106 LEU A N 1
ATOM 789 C CA . LEU A 1 106 ? -3.973 -1.350 23.502 1.00 90.62 106 LEU A CA 1
ATOM 790 C C . LEU A 1 106 ? -3.942 -0.339 24.663 1.00 90.62 106 LEU A C 1
ATOM 792 O O . LEU A 1 106 ? -4.633 -0.513 25.659 1.00 90.62 106 LEU A O 1
ATOM 796 N N . GLY A 1 107 ? -3.136 0.722 24.554 1.00 93.06 107 GLY A N 1
ATOM 797 C CA . GLY A 1 107 ? -3.106 1.809 25.538 1.00 93.06 107 GLY A CA 1
ATOM 798 C C . GLY A 1 107 ? -4.229 2.839 25.374 1.00 93.06 107 GLY A C 1
ATOM 799 O O . GLY A 1 107 ? -4.461 3.629 26.287 1.00 93.06 107 GLY A O 1
ATOM 800 N N . GLU A 1 108 ? -4.922 2.855 24.234 1.00 95.69 108 GLU A N 1
ATOM 801 C CA . GLU A 1 108 ? -6.024 3.780 23.962 1.00 95.69 108 GLU A CA 1
ATOM 802 C C . GLU A 1 108 ? -7.344 3.174 24.464 1.00 95.69 108 GLU A C 1
ATOM 804 O O . GLU A 1 108 ? -8.086 2.539 23.717 1.00 95.69 108 GLU A O 1
ATOM 809 N N . THR A 1 109 ? -7.615 3.343 25.758 1.00 97.44 109 THR A N 1
ATOM 810 C CA . THR A 1 109 ? -8.778 2.766 26.460 1.00 97.44 109 THR A CA 1
ATOM 811 C C . THR A 1 109 ? -9.810 3.825 26.852 1.00 97.44 109 THR A C 1
ATOM 813 O O . THR A 1 109 ? -9.452 4.988 27.054 1.00 97.44 109 THR A O 1
ATOM 816 N N . GLY A 1 110 ? -11.062 3.425 27.080 1.00 96.19 110 GLY A N 1
ATOM 817 C CA . GLY A 1 110 ? -12.112 4.322 27.570 1.00 96.19 110 GLY A CA 1
ATOM 818 C C . GLY A 1 110 ? -13.362 3.601 28.071 1.00 96.19 110 GLY A C 1
ATOM 819 O O . GLY A 1 110 ? -13.358 2.392 28.308 1.00 96.19 110 GLY A O 1
ATOM 820 N N . GLU A 1 111 ? -14.442 4.357 28.282 1.00 96.81 111 GLU A N 1
ATOM 821 C CA . GLU A 1 111 ? -15.714 3.795 28.744 1.00 96.81 111 GLU A CA 1
ATOM 822 C C . GLU A 1 111 ? -16.280 2.824 27.698 1.00 96.81 111 GLU A C 1
ATOM 824 O O . GLU A 1 111 ? -16.496 3.187 26.547 1.00 96.81 111 GLU A O 1
ATOM 829 N N . GLY A 1 112 ? -16.503 1.571 28.100 1.00 96.62 112 GLY A N 1
ATOM 830 C CA . GLY A 1 112 ? -16.979 0.507 27.212 1.00 96.62 112 GLY A CA 1
ATOM 831 C C . GLY A 1 112 ? -15.878 -0.224 26.438 1.00 96.62 112 GLY A C 1
ATOM 832 O O . GLY A 1 112 ? -16.135 -1.329 25.970 1.00 96.62 112 GLY A O 1
ATOM 833 N N . TYR A 1 113 ? -14.657 0.321 26.375 1.00 97.38 113 TYR A N 1
ATOM 834 C CA . TYR A 1 113 ? -13.510 -0.304 25.708 1.00 97.38 113 TYR A CA 1
ATOM 835 C C . TYR A 1 113 ? -12.239 -0.321 26.590 1.00 97.38 113 TYR A C 1
ATOM 837 O O . TYR A 1 113 ? -11.256 0.372 26.308 1.00 97.38 113 TYR A O 1
ATOM 845 N N . PRO A 1 114 ? -12.247 -1.069 27.712 1.00 97.44 114 PRO A N 1
ATOM 846 C CA . PRO A 1 114 ? -11.099 -1.156 28.615 1.00 97.44 114 PRO A CA 1
ATOM 847 C C . PRO A 1 114 ? -9.894 -1.895 28.017 1.00 97.44 114 PRO A C 1
ATOM 849 O O . PRO A 1 114 ? -8.793 -1.743 28.543 1.00 97.44 114 PRO A O 1
ATOM 852 N N . ASP A 1 115 ? -10.088 -2.675 26.952 1.00 96.62 115 ASP A N 1
ATOM 853 C CA . ASP A 1 115 ? -9.051 -3.542 26.385 1.00 96.62 115 ASP A CA 1
ATOM 854 C C . ASP A 1 115 ? -8.238 -2.845 25.277 1.00 96.62 115 ASP A C 1
ATOM 856 O O . ASP A 1 115 ? -7.195 -3.349 24.858 1.00 96.62 115 ASP A O 1
ATOM 860 N N . GLY A 1 116 ? -8.672 -1.652 24.851 1.00 97.06 116 GLY A N 1
ATOM 861 C CA . GLY A 1 116 ? -7.938 -0.775 23.942 1.00 97.06 116 GLY A CA 1
ATOM 862 C C . GLY A 1 116 ? -8.697 -0.414 22.669 1.00 97.06 116 GLY A C 1
ATOM 863 O O . GLY A 1 116 ? -9.908 -0.622 22.547 1.00 97.06 116 GLY A O 1
ATOM 864 N N . THR A 1 117 ? -7.954 0.134 21.707 1.00 97.56 117 THR A N 1
ATOM 865 C CA . THR A 1 117 ? -8.472 0.532 20.395 1.00 97.56 117 THR A CA 1
ATOM 866 C C . THR A 1 117 ? -7.709 -0.186 19.289 1.00 97.56 117 THR A C 1
ATOM 868 O O . THR A 1 117 ? -6.486 -0.328 19.341 1.00 97.56 117 THR A O 1
ATOM 871 N N . THR A 1 118 ? -8.428 -0.635 18.267 1.00 96.88 118 THR A N 1
ATOM 872 C CA . THR A 1 118 ? -7.859 -1.139 17.023 1.00 96.88 118 THR A CA 1
ATOM 873 C C . THR A 1 118 ? -8.371 -0.329 15.844 1.00 96.88 118 THR A C 1
ATOM 875 O O . THR A 1 118 ? -9.520 0.107 15.819 1.00 96.88 118 THR A O 1
ATOM 878 N N . TYR A 1 119 ? -7.491 -0.119 14.879 1.00 97.38 119 TYR A N 1
ATOM 879 C CA . TYR A 1 119 ? -7.757 0.591 13.644 1.00 97.38 119 TYR A CA 1
ATOM 880 C C . TYR A 1 119 ? -7.781 -0.443 12.533 1.00 97.38 119 TYR A C 1
ATOM 882 O O . TYR A 1 119 ? -6.845 -1.235 12.416 1.00 97.38 119 TYR A O 1
ATOM 890 N N . VAL A 1 120 ? -8.862 -0.480 11.764 1.00 97.81 120 VAL A N 1
ATOM 891 C CA . VAL A 1 120 ? -9.090 -1.540 10.783 1.00 97.81 120 VAL A CA 1
ATOM 892 C C . VAL A 1 120 ? -9.631 -0.981 9.483 1.00 97.81 120 VAL A C 1
ATOM 894 O O . VAL A 1 120 ? -10.410 -0.034 9.468 1.00 97.81 120 VAL A O 1
ATOM 897 N N . CYS A 1 121 ? -9.258 -1.600 8.376 1.00 98.38 121 CYS A N 1
ATOM 898 C CA . CYS A 1 121 ? -9.869 -1.325 7.088 1.00 98.38 121 CYS A CA 1
ATOM 899 C C . CYS A 1 121 ? -9.820 -2.588 6.244 1.00 98.38 121 CYS A C 1
ATOM 901 O O . CYS A 1 121 ? -8.746 -3.137 6.045 1.00 98.38 121 CYS A O 1
ATOM 903 N N . THR A 1 122 ? -10.963 -3.027 5.724 1.00 98.56 122 THR A N 1
ATOM 904 C CA . THR A 1 122 ? -11.019 -4.034 4.661 1.00 98.56 122 THR A CA 1
ATOM 905 C C . THR A 1 122 ? -11.402 -3.317 3.377 1.00 98.56 122 THR A C 1
ATOM 907 O O . THR A 1 122 ? -12.425 -2.623 3.328 1.00 98.56 122 THR A O 1
ATOM 910 N N . PHE A 1 123 ? -10.588 -3.470 2.338 1.00 98.69 123 PHE A N 1
ATOM 911 C CA . PHE A 1 123 ? -10.748 -2.744 1.087 1.00 98.69 123 PHE A CA 1
ATOM 912 C C . PHE A 1 123 ? -10.606 -3.645 -0.135 1.00 98.69 123 PHE A C 1
ATOM 914 O O . PHE A 1 123 ? -10.015 -4.724 -0.104 1.00 98.69 123 PHE A O 1
ATOM 921 N N . SER A 1 124 ? -11.167 -3.169 -1.238 1.00 98.75 124 SER A N 1
ATOM 922 C CA . SER A 1 124 ? -10.997 -3.744 -2.569 1.00 98.75 124 SER A CA 1
ATOM 923 C C . SER A 1 124 ? -10.915 -2.631 -3.599 1.00 98.75 124 SER A C 1
ATOM 925 O O . SER A 1 124 ? -11.381 -1.519 -3.343 1.00 98.75 124 SER A O 1
ATOM 927 N N . GLY A 1 125 ? -10.337 -2.902 -4.757 1.00 98.38 125 GLY A N 1
ATOM 928 C CA . GLY A 1 125 ? -10.201 -1.895 -5.794 1.00 98.38 125 GLY A CA 1
ATOM 929 C C . GLY A 1 125 ? -9.717 -2.454 -7.117 1.00 98.38 125 GLY A C 1
ATOM 930 O O . GLY A 1 125 ? -9.661 -3.667 -7.320 1.00 98.38 125 GLY A O 1
ATOM 931 N N . GLN A 1 126 ? -9.390 -1.534 -8.013 1.00 98.69 126 GLN A N 1
ATOM 932 C CA . GLN A 1 126 ? -8.902 -1.819 -9.354 1.00 98.69 126 GLN A CA 1
ATOM 933 C C . GLN A 1 126 ? -7.747 -0.876 -9.678 1.00 98.69 126 GLN A C 1
ATOM 935 O O . GLN A 1 126 ? -7.878 0.344 -9.524 1.00 98.69 126 GLN A O 1
ATOM 940 N N . PHE A 1 127 ? -6.628 -1.431 -10.133 1.00 98.75 127 PHE A N 1
ATOM 941 C CA . PHE A 1 127 ? -5.569 -0.651 -10.763 1.00 98.75 127 PHE A CA 1
ATOM 942 C C . PHE A 1 127 ? -5.853 -0.435 -12.249 1.00 98.75 127 PHE A C 1
ATOM 944 O O . PHE A 1 127 ? -6.468 -1.273 -12.911 1.00 98.75 127 PHE A O 1
ATOM 951 N N . ALA A 1 128 ? -5.352 0.677 -12.777 1.00 98.56 128 ALA A N 1
ATOM 952 C CA . ALA A 1 128 ? -5.313 0.926 -14.212 1.00 98.56 128 ALA A CA 1
ATOM 953 C C . ALA A 1 128 ? -4.325 -0.033 -14.900 1.00 98.56 128 ALA A C 1
ATOM 955 O O . ALA A 1 128 ? -3.470 -0.619 -14.234 1.00 98.56 128 ALA A O 1
ATOM 956 N N . PRO A 1 129 ? -4.367 -0.181 -16.234 1.00 98.00 129 PRO A N 1
ATOM 957 C CA . PRO A 1 129 ? -3.353 -0.942 -16.955 1.00 98.00 129 PRO A CA 1
ATOM 958 C C . PRO A 1 129 ? -1.925 -0.457 -16.662 1.00 98.00 129 PRO A C 1
ATOM 960 O O . PRO A 1 129 ? -1.670 0.746 -16.564 1.00 98.00 129 PRO A O 1
ATOM 963 N N . LEU A 1 130 ? -0.983 -1.399 -16.571 1.00 98.19 130 LEU A N 1
ATOM 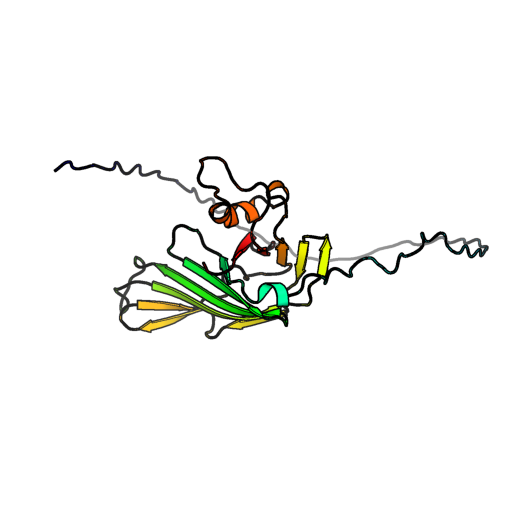964 C CA . LEU A 1 130 ? 0.431 -1.094 -16.365 1.00 98.19 130 LEU A CA 1
ATOM 965 C C . LEU A 1 130 ? 1.011 -0.321 -17.556 1.00 98.19 130 LEU A C 1
ATOM 967 O O . LEU A 1 130 ? 0.777 -0.658 -18.717 1.00 98.19 130 LEU A O 1
ATOM 971 N N . SER A 1 131 ? 1.825 0.684 -17.253 1.00 97.69 131 SER A N 1
ATOM 972 C CA . SER A 1 131 ? 2.654 1.404 -18.219 1.00 97.69 131 SER A CA 1
ATOM 973 C C . SER A 1 131 ? 4.126 1.161 -17.905 1.00 97.69 131 SER A C 1
ATOM 975 O O . SER A 1 131 ? 4.600 1.529 -16.830 1.00 97.69 131 SER A O 1
ATOM 977 N N . GLN A 1 132 ? 4.847 0.530 -18.831 1.00 97.44 132 GLN A N 1
ATOM 978 C CA . GLN A 1 132 ? 6.275 0.256 -18.684 1.00 97.44 132 GLN A CA 1
ATOM 979 C C . GLN A 1 132 ? 7.092 1.551 -18.787 1.00 97.44 132 GLN A C 1
ATOM 981 O O . GLN A 1 132 ? 6.887 2.341 -19.712 1.00 97.44 132 GLN A O 1
ATOM 986 N N . ILE A 1 133 ? 8.020 1.754 -17.851 1.00 97.19 133 ILE A N 1
ATOM 987 C CA . ILE A 1 133 ? 9.005 2.845 -17.881 1.00 97.19 133 ILE A CA 1
ATOM 988 C C . ILE A 1 133 ? 10.343 2.324 -18.410 1.00 97.19 133 ILE A C 1
ATOM 990 O O . ILE A 1 133 ? 10.937 2.939 -19.296 1.00 97.19 133 ILE A O 1
ATOM 994 N N . ASP A 1 134 ? 10.778 1.171 -17.901 1.00 96.25 134 ASP A N 1
ATOM 995 C CA . ASP A 1 134 ? 11.970 0.436 -18.326 1.00 96.25 134 ASP A CA 1
ATOM 996 C C . ASP A 1 134 ? 11.791 -1.075 -18.069 1.00 96.25 134 ASP A C 1
ATOM 998 O O . ASP A 1 134 ? 10.691 -1.533 -17.760 1.00 96.25 134 ASP A O 1
ATOM 1002 N N . ASP A 1 135 ? 12.850 -1.868 -18.237 1.00 95.88 135 ASP A N 1
ATOM 1003 C CA . ASP A 1 135 ? 12.804 -3.332 -18.103 1.00 95.88 135 ASP A CA 1
ATOM 1004 C C . ASP A 1 135 ? 12.386 -3.816 -16.701 1.00 95.88 135 ASP A C 1
ATOM 1006 O O . ASP A 1 135 ? 11.894 -4.936 -16.570 1.00 95.88 135 ASP A O 1
ATOM 1010 N N . LEU A 1 136 ? 12.576 -3.001 -15.657 1.00 97.31 136 LEU A N 1
ATOM 1011 C CA . LEU A 1 136 ? 12.336 -3.372 -14.257 1.00 97.31 136 LEU A CA 1
ATOM 1012 C C . LEU A 1 136 ? 11.373 -2.424 -13.528 1.00 97.31 136 LEU A C 1
ATOM 1014 O O . LEU A 1 136 ? 11.097 -2.636 -12.347 1.00 97.31 136 LEU A O 1
ATOM 1018 N N . THR A 1 137 ? 10.834 -1.415 -14.213 1.00 98.12 137 THR A N 1
ATOM 1019 C CA . THR A 1 137 ? 9.956 -0.406 -13.616 1.00 98.12 137 THR A CA 1
ATOM 1020 C C . THR A 1 137 ? 8.673 -0.241 -14.416 1.00 98.12 137 THR A C 1
ATOM 1022 O O . THR A 1 137 ? 8.682 0.098 -15.603 1.00 98.12 137 THR A O 1
ATOM 1025 N N . TYR A 1 138 ? 7.547 -0.399 -13.728 1.00 98.44 138 TYR A N 1
ATOM 1026 C CA . TYR A 1 138 ? 6.209 -0.192 -14.274 1.00 98.44 138 TYR A CA 1
ATOM 1027 C C . TYR A 1 138 ? 5.438 0.810 -13.424 1.00 98.44 138 TYR A C 1
ATOM 1029 O O . TYR A 1 138 ? 5.693 0.966 -12.233 1.00 98.44 138 TYR A O 1
ATOM 1037 N N . THR A 1 139 ? 4.468 1.484 -14.030 1.00 98.50 139 THR A N 1
ATOM 1038 C CA . THR A 1 139 ? 3.600 2.447 -13.348 1.00 98.50 139 THR A CA 1
ATOM 1039 C C . THR A 1 139 ? 2.131 2.110 -13.526 1.00 98.50 139 THR A C 1
ATOM 1041 O O . THR A 1 139 ? 1.734 1.508 -14.524 1.00 98.50 139 THR A O 1
ATOM 1044 N N . THR A 1 140 ? 1.318 2.507 -12.553 1.00 98.56 140 THR A N 1
ATOM 1045 C CA . THR A 1 140 ? -0.145 2.453 -12.623 1.00 98.56 140 THR A CA 1
ATOM 1046 C C . THR A 1 140 ? -0.767 3.554 -11.757 1.00 98.56 140 THR A C 1
ATOM 1048 O O . THR A 1 140 ? -0.069 4.325 -11.094 1.00 98.56 140 THR A O 1
ATOM 1051 N N . THR A 1 141 ? -2.093 3.616 -11.747 1.00 98.50 141 THR A N 1
ATOM 1052 C CA . THR A 1 141 ? -2.911 4.453 -10.867 1.00 98.50 141 THR A CA 1
ATOM 1053 C C . THR A 1 141 ? -4.020 3.605 -10.247 1.00 98.50 141 THR A C 1
ATOM 1055 O O . THR A 1 141 ? -4.430 2.600 -10.828 1.00 98.50 141 THR A O 1
ATOM 1058 N N . VAL A 1 142 ? -4.566 4.021 -9.106 1.00 98.44 142 VAL A N 1
ATOM 1059 C CA . VAL A 1 142 ? -5.796 3.415 -8.567 1.00 98.44 142 VAL A CA 1
ATOM 1060 C C . VAL A 1 142 ? -6.993 3.961 -9.349 1.00 98.44 142 VAL A C 1
ATOM 1062 O O . VAL A 1 142 ? -7.269 5.156 -9.287 1.00 98.44 142 VAL A O 1
ATOM 1065 N N . GLU A 1 143 ? -7.709 3.113 -10.088 1.00 98.12 143 GLU A N 1
ATOM 1066 C CA . GLU A 1 143 ? -8.938 3.516 -10.794 1.00 98.12 143 GLU A CA 1
ATOM 1067 C C . GLU A 1 143 ? -10.121 3.630 -9.838 1.00 98.12 143 GLU A C 1
ATOM 1069 O O . GLU A 1 143 ? -10.944 4.540 -9.947 1.00 98.12 143 GLU A O 1
ATOM 1074 N N . SER A 1 144 ? -10.221 2.691 -8.898 1.00 98.00 144 SER A N 1
ATOM 1075 C CA . SER A 1 144 ? -11.263 2.698 -7.879 1.00 98.00 144 SER A CA 1
ATOM 1076 C C . SER A 1 144 ? -10.810 1.983 -6.616 1.00 98.00 144 SER A C 1
ATOM 1078 O O . SER A 1 144 ? -10.012 1.047 -6.668 1.00 98.00 144 SER A O 1
ATOM 1080 N N . ILE A 1 145 ? -11.352 2.423 -5.483 1.00 98.06 145 ILE A N 1
ATOM 1081 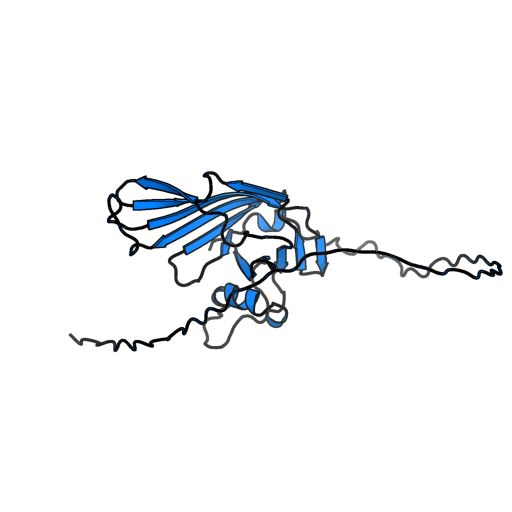C CA . ILE A 1 145 ? -11.214 1.755 -4.194 1.00 98.06 145 ILE A CA 1
ATOM 1082 C C . ILE A 1 145 ? -12.546 1.819 -3.451 1.00 98.06 145 ILE A C 1
ATOM 1084 O O . ILE A 1 145 ? -13.266 2.818 -3.510 1.00 98.06 145 ILE A O 1
ATOM 1088 N N . SER A 1 146 ? -12.895 0.726 -2.791 1.00 98.00 146 SER A N 1
ATOM 1089 C CA . SER A 1 146 ? -14.103 0.557 -1.995 1.00 98.00 146 SER A CA 1
ATOM 1090 C C . SER A 1 146 ? -13.738 -0.013 -0.635 1.00 98.00 146 SER A C 1
ATOM 1092 O O . SER A 1 146 ? -12.902 -0.911 -0.533 1.00 98.00 146 SER A O 1
ATOM 1094 N N . TYR A 1 147 ? -14.412 0.484 0.395 1.00 98.19 147 TYR A N 1
ATOM 1095 C CA . TYR A 1 147 ? -14.207 0.086 1.782 1.00 98.19 147 TYR A CA 1
ATOM 1096 C C . TYR A 1 147 ? -15.420 -0.696 2.279 1.00 98.19 147 TYR A C 1
ATOM 1098 O O . TYR A 1 147 ? -16.560 -0.308 2.012 1.00 98.19 147 TYR A O 1
ATOM 1106 N N . ALA A 1 148 ? -15.188 -1.792 3.000 1.00 97.94 148 ALA A N 1
ATOM 1107 C CA . ALA A 1 148 ? -16.270 -2.587 3.581 1.00 97.94 148 ALA A CA 1
ATOM 1108 C C . ALA A 1 148 ? -17.048 -1.801 4.655 1.00 97.94 148 ALA A C 1
ATOM 1110 O O . ALA A 1 148 ? -18.245 -2.021 4.844 1.00 97.94 148 ALA A O 1
ATOM 1111 N N . GLN A 1 149 ? -16.383 -0.857 5.323 1.00 97.81 149 GLN A N 1
ATOM 1112 C CA . GLN A 1 149 ? -16.965 0.080 6.276 1.00 97.81 149 GLN A CA 1
ATOM 1113 C C . GLN A 1 149 ? -16.556 1.505 5.910 1.00 97.81 149 GLN A C 1
ATOM 1115 O O . GLN A 1 149 ? -15.501 1.730 5.323 1.00 97.81 149 GLN A O 1
ATOM 1120 N N . ALA A 1 150 ? -17.404 2.478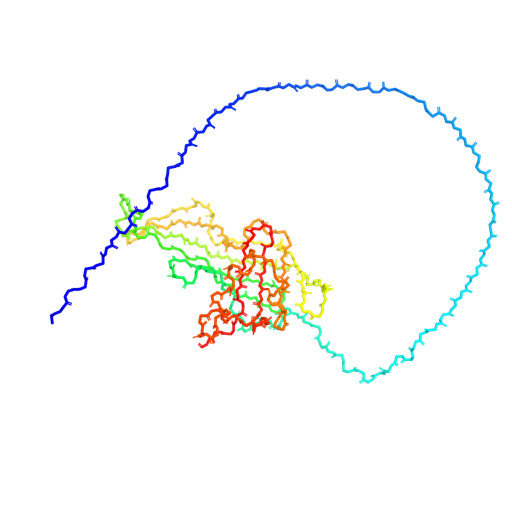 6.242 1.00 96.00 150 ALA A N 1
ATOM 1121 C CA . ALA A 1 150 ? -17.066 3.880 6.038 1.00 96.00 150 ALA A CA 1
ATOM 1122 C C . ALA A 1 150 ? -15.901 4.281 6.955 1.00 96.00 150 ALA A C 1
ATOM 1124 O O . ALA A 1 150 ? -15.897 3.922 8.131 1.00 96.00 150 ALA A O 1
ATOM 1125 N N . ALA A 1 151 ? -14.950 5.048 6.421 1.00 93.62 151 ALA A N 1
ATOM 1126 C CA . ALA A 1 151 ? -13.893 5.646 7.227 1.00 93.62 151 ALA A CA 1
ATOM 1127 C C . ALA A 1 151 ? -14.486 6.533 8.337 1.00 93.62 151 ALA A C 1
ATOM 1129 O O . ALA A 1 151 ? -15.574 7.095 8.178 1.00 93.62 151 ALA A O 1
ATOM 1130 N N . ASP A 1 152 ? -13.776 6.615 9.460 1.00 93.88 152 ASP A N 1
ATOM 1131 C CA . ASP A 1 152 ? -14.150 7.319 10.693 1.00 93.88 152 ASP A CA 1
ATOM 1132 C C . ASP A 1 152 ? -15.395 6.762 11.406 1.00 93.88 152 ASP A C 1
ATOM 1134 O O . ASP A 1 152 ? -15.806 7.281 12.446 1.00 93.88 152 ASP A O 1
ATOM 1138 N N . ALA A 1 153 ? -16.010 5.694 10.884 1.00 97.19 153 ALA A N 1
ATOM 1139 C CA . ALA A 1 153 ? -16.999 4.947 11.642 1.00 97.19 153 ALA A CA 1
ATOM 1140 C C . ALA A 1 153 ? -16.318 4.217 12.804 1.00 97.19 153 ALA A C 1
ATOM 1142 O O . ALA A 1 153 ? -15.155 3.815 12.723 1.00 97.19 153 ALA A O 1
ATOM 1143 N N . GLU A 1 154 ? -17.070 4.001 13.880 1.00 97.19 154 GLU A N 1
ATOM 1144 C CA . GLU A 1 154 ? -16.560 3.331 15.067 1.00 97.19 154 GLU A CA 1
ATOM 1145 C C . GLU A 1 154 ? -17.599 2.392 15.663 1.00 97.19 154 GLU A C 1
ATOM 1147 O O . GLU A 1 154 ? -18.804 2.661 15.631 1.00 97.19 154 GLU A O 1
ATOM 1152 N N . GLU A 1 155 ? -17.122 1.312 16.268 1.00 97.38 155 GLU A N 1
ATOM 1153 C CA . GLU A 1 155 ? -17.940 0.431 17.091 1.00 97.38 155 GLU A CA 1
ATOM 1154 C C . GLU A 1 155 ? -17.169 -0.046 18.322 1.00 97.38 155 GLU A C 1
ATOM 1156 O O . GLU A 1 155 ? -15.944 -0.150 18.318 1.00 97.38 155 GLU A O 1
ATOM 1161 N N . ILE A 1 156 ? -17.898 -0.359 19.392 1.00 97.94 156 ILE A N 1
ATOM 1162 C CA . ILE A 1 156 ? -17.346 -1.029 20.568 1.00 97.94 156 ILE A CA 1
ATOM 1163 C C . ILE A 1 156 ? -17.933 -2.434 20.609 1.00 97.94 156 ILE A C 1
ATOM 1165 O O . ILE A 1 156 ? -19.154 -2.597 20.677 1.00 97.94 156 ILE A O 1
ATOM 1169 N N . ARG A 1 157 ? -17.065 -3.445 20.610 1.00 97.00 157 ARG A N 1
ATOM 1170 C CA . ARG A 1 157 ? -17.451 -4.849 20.780 1.00 97.00 157 ARG A CA 1
ATOM 1171 C C . ARG A 1 157 ? -16.417 -5.584 21.616 1.00 97.00 157 ARG A C 1
ATOM 1173 O O . ARG A 1 157 ? -15.218 -5.388 21.442 1.00 97.00 157 ARG A O 1
ATOM 1180 N N . ASP A 1 158 ? -16.909 -6.403 22.541 1.00 95.62 158 ASP A N 1
ATOM 1181 C CA . ASP A 1 158 ? -16.095 -7.253 23.416 1.00 95.62 158 ASP A CA 1
ATOM 1182 C C . ASP A 1 158 ? -14.969 -6.503 24.153 1.00 95.62 158 ASP A C 1
ATOM 1184 O O . ASP A 1 158 ? -13.852 -6.992 24.246 1.00 95.62 158 ASP A O 1
ATOM 1188 N N . GLY A 1 159 ? -15.257 -5.296 24.657 1.00 96.62 159 GLY A N 1
ATOM 1189 C CA . GLY A 1 159 ? -14.292 -4.496 25.423 1.00 96.62 159 GLY A CA 1
ATOM 1190 C C . GLY A 1 159 ? -13.220 -3.784 24.587 1.00 96.62 159 GLY A C 1
ATOM 1191 O O . GLY A 1 159 ? -12.369 -3.097 25.152 1.00 96.62 159 GLY A O 1
ATOM 1192 N N . MET A 1 160 ? -13.298 -3.871 23.257 1.00 97.50 160 MET A N 1
ATOM 1193 C CA . MET A 1 160 ? -12.419 -3.192 22.302 1.00 97.50 160 MET A CA 1
ATOM 1194 C C . MET A 1 160 ? -13.186 -2.141 21.494 1.00 97.50 160 MET A C 1
ATOM 1196 O O . MET A 1 160 ? -14.329 -2.373 21.090 1.00 97.50 160 MET A O 1
ATOM 1200 N N . ARG A 1 161 ? -12.538 -1.009 21.199 1.00 98.06 161 ARG A N 1
ATOM 1201 C CA . ARG A 1 161 ? -13.013 -0.021 20.218 1.00 98.06 161 ARG A CA 1
ATOM 1202 C C . ARG A 1 161 ? -12.385 -0.306 18.858 1.00 98.06 161 ARG A C 1
ATOM 1204 O O . ARG A 1 161 ? -11.172 -0.457 18.763 1.00 98.06 161 ARG A O 1
ATOM 1211 N N . TYR A 1 162 ? -13.204 -0.364 17.820 1.00 97.88 162 TYR A N 1
ATOM 1212 C CA . TYR A 1 162 ? -12.788 -0.502 16.430 1.00 97.88 162 TYR A CA 1
ATOM 1213 C C . TYR A 1 162 ? -13.019 0.833 15.736 1.00 97.88 162 TYR A C 1
ATOM 1215 O O . TYR A 1 162 ? -14.140 1.338 15.749 1.00 97.88 162 TYR A O 1
ATOM 1223 N N . VAL A 1 163 ? -11.966 1.391 15.151 1.00 98.06 163 VAL A N 1
ATOM 1224 C CA . VAL A 1 163 ? -12.008 2.606 14.335 1.00 98.06 163 VAL A CA 1
ATOM 1225 C C . VAL A 1 163 ? -11.750 2.200 12.891 1.00 98.06 163 VAL A C 1
ATOM 1227 O O . VAL A 1 163 ? -10.702 1.629 12.584 1.00 98.06 163 VAL A O 1
ATOM 1230 N N . TYR A 1 164 ? -12.707 2.461 12.006 1.00 98.12 164 TYR A N 1
ATOM 1231 C CA . TYR A 1 164 ? -12.573 2.121 10.595 1.00 98.12 164 TYR A CA 1
ATOM 1232 C C . TYR A 1 164 ? -11.793 3.208 9.857 1.00 98.12 164 TYR A C 1
ATOM 1234 O O . TYR A 1 164 ? -12.126 4.388 9.941 1.00 98.12 164 TYR A O 1
ATOM 1242 N N . THR A 1 165 ? -10.747 2.820 9.134 1.00 96.94 165 THR A N 1
ATOM 1243 C CA . THR A 1 165 ? -9.863 3.742 8.407 1.00 96.94 165 THR A CA 1
ATOM 1244 C C . THR A 1 165 ? -9.981 3.559 6.896 1.00 96.94 165 THR A C 1
ATOM 1246 O O . THR A 1 165 ? -10.747 2.732 6.402 1.00 96.94 165 THR A O 1
ATOM 1249 N N . THR A 1 166 ? -9.197 4.323 6.142 1.00 96.81 166 THR A N 1
ATOM 1250 C CA . THR A 1 166 ? -8.918 4.075 4.724 1.00 96.81 166 THR A CA 1
ATOM 1251 C C . THR A 1 166 ? -7.764 3.076 4.552 1.00 96.81 166 THR A C 1
ATOM 1253 O O . THR A 1 166 ? -7.243 2.530 5.532 1.00 96.81 166 THR A O 1
ATOM 1256 N N . ALA A 1 167 ? -7.420 2.756 3.301 1.00 97.12 167 ALA A N 1
ATOM 1257 C CA . ALA A 1 167 ? -6.391 1.777 2.957 1.00 97.12 167 ALA A CA 1
ATOM 1258 C C . ALA A 1 167 ? -4.990 2.370 3.155 1.00 97.12 167 ALA A C 1
ATOM 1260 O O . ALA A 1 167 ? -4.389 2.892 2.212 1.00 97.12 167 ALA A O 1
ATOM 1261 N N . TYR A 1 168 ? -4.465 2.267 4.379 1.00 96.75 168 TYR A N 1
ATOM 1262 C CA . TYR A 1 168 ? -3.177 2.864 4.713 1.00 96.75 168 TYR A CA 1
ATOM 1263 C C . TYR A 1 168 ? -2.055 2.351 3.804 1.00 96.75 168 TYR A C 1
ATOM 1265 O O . TYR A 1 168 ? -1.842 1.147 3.666 1.00 96.75 168 TYR A O 1
ATOM 1273 N N . GLY A 1 169 ? -1.356 3.284 3.158 1.00 96.62 169 GLY A N 1
ATOM 1274 C CA . GLY A 1 169 ? -0.348 3.014 2.131 1.00 96.62 169 GLY A CA 1
ATOM 1275 C C . GLY A 1 169 ? -0.834 3.252 0.695 1.00 96.62 169 GLY A C 1
ATOM 1276 O O . GLY A 1 169 ? -0.009 3.506 -0.183 1.00 96.62 169 GLY A O 1
ATOM 1277 N N . LEU A 1 170 ? -2.147 3.254 0.458 1.00 97.50 170 LEU A N 1
ATOM 1278 C CA . LEU A 1 170 ? -2.778 3.655 -0.810 1.00 97.50 170 LEU A CA 1
ATOM 1279 C C . LEU A 1 170 ? -3.546 4.981 -0.706 1.00 97.50 170 LEU A C 1
ATOM 1281 O O . LEU A 1 170 ? -4.105 5.445 -1.700 1.00 97.50 170 LEU A O 1
ATOM 1285 N N . ASP A 1 171 ? -3.557 5.609 0.471 1.00 91.62 171 ASP A N 1
ATOM 1286 C CA . ASP A 1 171 ? -4.089 6.959 0.643 1.00 91.62 171 ASP A CA 1
ATOM 1287 C C . ASP A 1 171 ? -3.395 7.942 -0.301 1.00 91.62 171 ASP A C 1
ATOM 1289 O O . ASP A 1 171 ? -2.202 7.819 -0.590 1.00 91.62 171 ASP A O 1
ATOM 1293 N N . ASP A 1 172 ? -4.160 8.904 -0.814 1.00 94.19 172 ASP A N 1
ATOM 1294 C CA . ASP A 1 172 ? -3.690 9.929 -1.749 1.00 94.19 172 ASP A CA 1
ATOM 1295 C C . ASP A 1 172 ? -2.879 9.382 -2.945 1.00 94.19 172 ASP A C 1
ATOM 1297 O O . ASP A 1 172 ? -2.052 10.097 -3.521 1.00 94.19 172 ASP A O 1
ATOM 1301 N N . ALA A 1 173 ? -3.097 8.121 -3.338 1.00 95.56 173 ALA A N 1
ATOM 1302 C CA . ALA A 1 173 ? -2.393 7.514 -4.458 1.00 95.56 173 ALA A CA 1
ATOM 1303 C C . ALA A 1 173 ? -2.681 8.281 -5.756 1.00 95.56 173 ALA A C 1
ATOM 1305 O O . ALA A 1 173 ? -3.831 8.474 -6.155 1.00 95.56 173 ALA A O 1
ATOM 1306 N N . LYS A 1 174 ? -1.609 8.703 -6.431 1.00 95.94 174 LYS A N 1
ATOM 1307 C CA . LYS A 1 174 ? -1.662 9.281 -7.780 1.00 95.94 174 LYS A CA 1
ATOM 1308 C C . LYS A 1 174 ? -0.990 8.333 -8.754 1.00 95.94 174 LYS A C 1
ATOM 1310 O O . LYS A 1 174 ? -1.673 7.565 -9.417 1.00 95.94 174 LYS A O 1
ATOM 1315 N N . THR A 1 175 ? 0.338 8.349 -8.763 1.00 97.12 175 THR A N 1
ATOM 1316 C CA . THR A 1 175 ? 1.166 7.402 -9.504 1.00 97.12 175 THR A CA 1
ATOM 1317 C C . THR A 1 175 ? 1.730 6.384 -8.530 1.00 97.12 175 THR A C 1
ATOM 1319 O O . THR A 1 175 ? 2.295 6.748 -7.496 1.00 97.12 175 THR A O 1
ATOM 1322 N N . LEU A 1 176 ? 1.568 5.115 -8.875 1.00 98.56 176 LEU A N 1
ATOM 1323 C CA . LEU A 1 176 ? 2.176 3.992 -8.187 1.00 98.56 176 LEU A CA 1
ATOM 1324 C C . LEU A 1 176 ? 3.261 3.395 -9.075 1.00 98.56 176 LEU A C 1
ATOM 1326 O O . LEU A 1 176 ? 3.061 3.276 -10.285 1.00 98.56 176 LEU A O 1
ATOM 1330 N N . TYR A 1 177 ? 4.373 2.995 -8.470 1.00 98.69 177 TYR A N 1
ATOM 1331 C CA . TYR A 1 177 ? 5.491 2.353 -9.154 1.00 98.69 177 TYR A CA 1
ATOM 1332 C C . TYR A 1 177 ? 5.624 0.912 -8.679 1.00 98.69 177 TYR A C 1
ATOM 1334 O O . TYR A 1 177 ? 5.657 0.663 -7.476 1.00 98.69 177 TYR A O 1
ATOM 1342 N N . PHE A 1 178 ? 5.735 -0.017 -9.620 1.00 98.56 178 PHE A N 1
ATOM 1343 C CA . PHE A 1 178 ? 6.223 -1.364 -9.373 1.00 98.56 178 PHE A CA 1
ATOM 1344 C C . PHE A 1 178 ? 7.699 -1.419 -9.759 1.00 98.56 178 PHE A C 1
ATOM 1346 O O . PHE A 1 178 ? 8.024 -1.283 -10.939 1.00 98.56 178 PHE A O 1
ATOM 1353 N N . TYR A 1 179 ? 8.569 -1.628 -8.774 1.00 98.31 179 TYR A N 1
ATOM 1354 C CA . TYR A 1 179 ? 9.972 -1.971 -8.997 1.00 98.31 179 TYR A CA 1
ATOM 1355 C C . TYR A 1 179 ? 10.122 -3.485 -8.907 1.00 98.31 179 TYR A C 1
ATOM 1357 O O . TYR A 1 179 ? 9.780 -4.090 -7.887 1.00 98.31 179 TYR A O 1
ATOM 1365 N N . LEU A 1 180 ? 10.603 -4.103 -9.979 1.00 97.50 180 LEU A N 1
ATOM 1366 C CA . LEU A 1 180 ? 10.735 -5.551 -10.085 1.00 97.50 180 LEU A CA 1
ATOM 1367 C C . LEU A 1 180 ? 12.043 -6.050 -9.445 1.00 97.50 180 LEU A C 1
ATOM 1369 O O . LEU A 1 180 ? 13.004 -5.275 -9.307 1.00 97.50 180 LEU A O 1
ATOM 1373 N N . PRO A 1 181 ? 12.119 -7.349 -9.089 1.00 96.00 181 PRO A N 1
ATOM 1374 C CA . PRO A 1 181 ? 13.363 -7.975 -8.667 1.00 96.00 181 PRO A CA 1
ATOM 1375 C C . PRO A 1 181 ? 14.508 -7.701 -9.650 1.00 96.00 181 PRO A C 1
ATOM 1377 O O . PRO A 1 181 ? 14.333 -7.770 -10.865 1.00 96.00 181 PRO A O 1
ATOM 1380 N N . GLY A 1 182 ? 15.691 -7.388 -9.123 1.00 95.81 182 GLY A N 1
ATOM 1381 C CA . GLY A 1 182 ? 16.858 -6.969 -9.906 1.00 95.81 182 GLY A CA 1
ATOM 1382 C C . GLY A 1 182 ? 17.063 -5.452 -9.987 1.00 95.81 182 GLY A C 1
ATOM 1383 O O . GLY A 1 182 ? 18.157 -5.018 -10.349 1.00 95.81 182 GLY A O 1
ATOM 1384 N N . THR A 1 183 ? 16.070 -4.642 -9.600 1.00 97.00 183 THR A N 1
ATOM 1385 C CA . THR A 1 183 ? 16.233 -3.181 -9.479 1.00 97.00 183 THR A CA 1
ATOM 1386 C C . THR A 1 183 ? 17.315 -2.872 -8.452 1.00 97.00 183 THR A C 1
ATOM 1388 O O . THR A 1 183 ? 17.276 -3.413 -7.347 1.00 97.00 183 THR A O 1
ATOM 1391 N N . LYS A 1 184 ? 18.277 -2.001 -8.773 1.00 96.19 184 LYS A N 1
ATOM 1392 C CA . LYS A 1 184 ? 19.319 -1.623 -7.810 1.00 96.19 184 LYS A CA 1
ATOM 1393 C C . LYS A 1 184 ? 18.705 -0.827 -6.670 1.00 96.19 184 LYS A C 1
ATOM 1395 O O . LYS A 1 184 ? 17.983 0.138 -6.899 1.00 96.19 184 LYS A O 1
ATOM 1400 N N . THR A 1 185 ? 19.046 -1.171 -5.437 1.00 93.88 185 THR A N 1
ATOM 1401 C CA . THR A 1 185 ? 18.514 -0.469 -4.259 1.00 93.88 185 THR A CA 1
ATOM 1402 C C . THR A 1 185 ? 18.980 0.985 -4.190 1.00 93.88 185 THR A C 1
ATOM 1404 O O . THR A 1 185 ? 18.256 1.834 -3.680 1.00 93.88 185 THR A O 1
ATOM 1407 N N . ALA A 1 186 ? 20.133 1.298 -4.790 1.00 94.00 186 ALA A N 1
ATOM 1408 C CA . ALA A 1 186 ? 20.634 2.663 -4.952 1.00 94.00 186 ALA A CA 1
ATOM 1409 C C . ALA A 1 186 ? 19.791 3.544 -5.899 1.00 94.00 186 ALA A C 1
ATOM 1411 O O . ALA A 1 186 ? 19.929 4.765 -5.849 1.00 94.00 186 ALA A O 1
ATOM 1412 N N . ASP A 1 187 ? 18.941 2.946 -6.742 1.00 95.50 187 ASP A N 1
ATOM 1413 C CA . ASP A 1 187 ? 18.055 3.678 -7.658 1.00 95.50 187 ASP A CA 1
ATOM 1414 C C . ASP A 1 187 ? 16.700 4.016 -6.997 1.00 95.50 187 ASP A C 1
ATOM 1416 O O . ASP A 1 187 ? 15.918 4.800 -7.538 1.00 95.50 187 ASP A O 1
ATOM 1420 N N . LEU A 1 188 ? 16.415 3.462 -5.810 1.00 96.62 188 LEU A N 1
ATOM 1421 C CA . LEU A 1 188 ? 15.208 3.769 -5.043 1.00 96.62 188 LEU A CA 1
ATOM 1422 C C . LEU A 1 188 ? 15.336 5.118 -4.329 1.00 96.62 188 LEU A C 1
ATOM 1424 O O . LEU A 1 188 ? 16.404 5.503 -3.854 1.00 96.62 188 LEU A O 1
ATOM 1428 N N . SER A 1 189 ? 14.211 5.819 -4.177 1.00 96.62 189 SER A N 1
ATOM 1429 C CA . SER A 1 189 ? 14.166 7.011 -3.328 1.00 96.62 189 SER A CA 1
ATOM 1430 C C . SER A 1 189 ? 14.463 6.657 -1.866 1.00 96.62 189 SER A C 1
ATOM 1432 O O . SER A 1 189 ? 14.124 5.566 -1.400 1.00 96.62 189 SER A O 1
ATOM 1434 N N . GLU A 1 190 ? 15.033 7.600 -1.106 1.00 95.75 190 GLU A N 1
ATOM 1435 C CA . GLU A 1 190 ? 15.292 7.413 0.332 1.00 95.75 190 GLU A CA 1
ATOM 1436 C C . GLU A 1 190 ? 14.018 7.013 1.091 1.00 95.75 190 GLU A C 1
ATOM 1438 O O . GLU A 1 190 ? 14.046 6.133 1.951 1.00 95.75 190 GLU A O 1
ATOM 1443 N N . THR A 1 191 ? 12.879 7.612 0.729 1.00 96.06 191 THR A N 1
ATOM 1444 C CA . THR A 1 191 ? 11.571 7.287 1.306 1.00 96.06 191 THR A CA 1
ATOM 1445 C C . THR A 1 191 ? 11.162 5.848 1.008 1.00 96.06 191 THR A C 1
ATOM 1447 O O . THR A 1 191 ? 10.805 5.124 1.934 1.00 96.06 191 THR A O 1
ATOM 1450 N N . CYS A 1 192 ? 11.257 5.399 -0.247 1.00 96.88 192 CYS A N 1
ATOM 1451 C CA . CYS A 1 192 ? 10.960 4.013 -0.603 1.00 96.88 192 CYS A CA 1
ATOM 1452 C C . CYS A 1 192 ? 11.882 3.044 0.153 1.00 96.88 192 CYS A C 1
ATOM 1454 O O . CYS A 1 192 ? 11.405 2.108 0.797 1.00 96.88 192 CYS A O 1
ATOM 1456 N N . MET A 1 193 ? 13.191 3.314 0.144 1.00 94.19 193 MET A N 1
ATOM 1457 C CA . MET A 1 193 ? 14.200 2.488 0.808 1.00 94.19 193 MET A CA 1
ATOM 1458 C C . MET A 1 193 ? 13.961 2.385 2.320 1.00 94.19 193 MET A C 1
ATOM 1460 O O . MET A 1 193 ? 14.110 1.305 2.890 1.00 94.19 193 MET A O 1
ATOM 1464 N N . SER A 1 194 ? 13.531 3.470 2.974 1.00 92.81 194 SER A N 1
ATOM 1465 C CA . SER A 1 194 ? 13.258 3.477 4.419 1.00 92.81 194 SER A CA 1
ATOM 1466 C C . SER A 1 194 ? 12.221 2.428 4.835 1.00 92.81 194 SER A C 1
ATOM 1468 O O . SER A 1 194 ? 12.388 1.790 5.873 1.00 92.81 194 SER A O 1
ATOM 1470 N N . TRP A 1 195 ? 11.220 2.174 3.987 1.00 94.56 195 TRP A N 1
ATOM 1471 C CA . TRP A 1 195 ? 10.161 1.201 4.248 1.00 94.56 195 TRP A CA 1
ATOM 1472 C C . TRP A 1 195 ? 10.559 -0.235 3.921 1.00 94.56 195 TRP A C 1
ATOM 1474 O O . TRP A 1 195 ? 10.169 -1.154 4.638 1.00 94.56 195 TRP A O 1
ATOM 1484 N N . VAL A 1 196 ? 11.353 -0.446 2.868 1.00 92.38 196 VAL A N 1
ATOM 1485 C CA . VAL A 1 196 ? 11.699 -1.805 2.416 1.00 92.38 196 VAL A CA 1
ATOM 1486 C C . VAL A 1 196 ? 13.019 -2.327 2.990 1.00 92.38 196 VAL A C 1
ATOM 1488 O O . VAL A 1 196 ? 13.288 -3.523 2.916 1.00 92.38 196 VAL A O 1
ATOM 1491 N N . SER A 1 197 ? 13.824 -1.466 3.622 1.00 89.38 197 SER A N 1
ATOM 1492 C CA . SER A 1 197 ? 15.144 -1.799 4.188 1.00 89.38 197 SER A CA 1
ATOM 1493 C C . SER A 1 197 ? 15.139 -3.008 5.129 1.00 89.38 197 SER A C 1
ATOM 1495 O O . SER A 1 197 ? 16.052 -3.831 5.075 1.00 89.38 197 SER A O 1
ATOM 1497 N N . THR A 1 198 ? 14.093 -3.161 5.949 1.00 83.94 198 THR A N 1
ATOM 1498 C CA . THR A 1 198 ? 13.969 -4.290 6.891 1.00 83.94 198 THR A CA 1
ATOM 1499 C C . THR A 1 198 ? 13.859 -5.632 6.161 1.00 83.94 198 THR A C 1
ATOM 1501 O O . THR A 1 198 ? 14.395 -6.630 6.633 1.00 83.94 198 THR A O 1
ATOM 1504 N N . TYR A 1 199 ? 13.235 -5.650 4.981 1.00 83.81 199 TYR A N 1
ATOM 1505 C CA . TYR A 1 199 ? 13.106 -6.841 4.135 1.00 83.81 199 TYR A CA 1
ATOM 1506 C C . TYR A 1 199 ? 14.382 -7.128 3.326 1.00 83.81 199 TYR A C 1
ATOM 1508 O O . TYR A 1 199 ? 14.572 -8.234 2.833 1.00 83.81 199 TYR A O 1
ATOM 1516 N N . LEU A 1 200 ? 15.279 -6.145 3.199 1.00 85.69 200 LEU A N 1
ATOM 1517 C CA . LEU A 1 200 ? 16.546 -6.259 2.466 1.00 85.69 200 LEU A CA 1
ATOM 1518 C C . LEU A 1 200 ? 17.719 -6.702 3.344 1.00 85.69 200 LEU A C 1
ATOM 1520 O O . LEU A 1 200 ? 18.852 -6.753 2.863 1.00 85.69 200 LEU A O 1
ATOM 1524 N N . TRP A 1 201 ? 17.493 -6.948 4.634 1.00 78.94 201 TRP A N 1
ATOM 1525 C CA . TRP A 1 201 ? 18.558 -7.301 5.564 1.00 78.94 201 TRP A CA 1
ATOM 1526 C C . TRP A 1 201 ? 19.126 -8.697 5.269 1.00 78.94 201 TRP A C 1
ATOM 1528 O O . TRP A 1 201 ? 18.420 -9.699 5.364 1.00 78.94 201 TRP A O 1
ATOM 1538 N N . ALA A 1 202 ? 20.424 -8.771 4.960 1.00 67.75 202 ALA A N 1
ATOM 1539 C CA . ALA A 1 202 ? 21.112 -10.020 4.620 1.00 67.75 202 ALA A CA 1
ATOM 1540 C C . ALA A 1 202 ? 21.773 -10.728 5.826 1.00 67.75 202 ALA A C 1
ATOM 1542 O O . ALA A 1 202 ? 22.542 -11.672 5.650 1.00 67.75 202 ALA A O 1
ATOM 1543 N N . GLY A 1 203 ? 21.484 -10.300 7.062 1.00 64.81 203 GLY A N 1
ATOM 1544 C CA . GLY A 1 203 ? 21.954 -10.962 8.288 1.00 64.81 203 GLY A CA 1
ATOM 1545 C C . GLY A 1 203 ? 23.266 -10.432 8.883 1.00 64.81 203 GLY A C 1
ATOM 1546 O O . GLY A 1 203 ? 23.655 -10.890 9.956 1.00 64.81 203 GLY A O 1
ATOM 1547 N N . ASN A 1 204 ? 23.906 -9.442 8.254 1.00 67.44 204 ASN A N 1
ATOM 1548 C CA . ASN A 1 204 ? 25.058 -8.708 8.794 1.00 67.44 204 ASN A CA 1
ATOM 1549 C C . ASN A 1 204 ? 24.689 -7.231 9.021 1.00 67.44 204 ASN A C 1
ATOM 1551 O O . ASN A 1 204 ? 23.825 -6.696 8.325 1.00 67.44 204 ASN A O 1
ATOM 1555 N N . GLU A 1 205 ? 25.312 -6.571 10.004 1.00 54.47 205 GLU A N 1
ATOM 1556 C CA . GLU A 1 205 ? 25.232 -5.106 10.121 1.00 54.47 205 GLU A CA 1
ATOM 1557 C C . GLU A 1 205 ? 25.878 -4.488 8.866 1.00 54.47 205 GLU A C 1
ATOM 1559 O O . GLU A 1 205 ? 26.955 -4.915 8.456 1.00 54.47 205 GLU A O 1
ATOM 1564 N N . ASP A 1 206 ? 25.187 -3.529 8.244 1.00 59.69 206 ASP A N 1
ATOM 1565 C CA . ASP A 1 206 ? 25.587 -2.775 7.040 1.00 59.69 206 ASP A CA 1
ATOM 1566 C C . ASP A 1 206 ? 25.477 -3.481 5.670 1.00 59.69 206 ASP A C 1
ATOM 1568 O O . ASP A 1 206 ? 25.838 -2.889 4.653 1.00 59.69 206 ASP A O 1
ATOM 1572 N N . GLU A 1 207 ? 24.922 -4.696 5.594 1.00 72.75 207 GLU A N 1
ATOM 1573 C CA . GLU A 1 207 ? 24.736 -5.415 4.322 1.00 72.75 207 GLU A CA 1
ATOM 1574 C C . GLU A 1 207 ? 23.242 -5.536 3.963 1.00 72.75 207 GLU A C 1
ATOM 1576 O O . GLU A 1 207 ? 22.533 -6.456 4.385 1.00 72.75 207 GLU A O 1
ATOM 1581 N N . HIS A 1 208 ? 22.751 -4.568 3.184 1.00 82.06 208 HIS A N 1
ATOM 1582 C CA . HIS A 1 208 ? 21.505 -4.709 2.429 1.00 82.06 208 HIS A CA 1
ATOM 1583 C C . HIS A 1 208 ? 21.802 -5.296 1.051 1.00 82.06 208 HIS A C 1
ATOM 1585 O O . HIS A 1 208 ? 22.864 -5.043 0.482 1.00 82.06 208 HIS A O 1
ATOM 1591 N N . ALA A 1 209 ? 20.852 -6.044 0.490 1.00 85.81 209 ALA A N 1
ATOM 1592 C CA . ALA A 1 209 ? 20.965 -6.492 -0.893 1.00 85.81 209 ALA A CA 1
ATOM 1593 C C . ALA A 1 209 ? 21.177 -5.294 -1.849 1.00 85.81 209 ALA A C 1
ATOM 1595 O O . ALA A 1 209 ? 20.486 -4.277 -1.760 1.00 85.81 209 ALA A O 1
ATOM 1596 N N . GLU A 1 210 ? 22.134 -5.409 -2.777 1.00 91.06 210 GLU A N 1
ATOM 1597 C CA . GLU A 1 210 ? 22.414 -4.362 -3.780 1.00 91.06 210 GLU A CA 1
ATOM 1598 C C . GLU A 1 210 ? 21.293 -4.232 -4.822 1.00 91.06 210 GLU A C 1
ATOM 1600 O O . GLU A 1 210 ? 21.147 -3.194 -5.470 1.00 91.06 210 GLU A O 1
ATOM 1605 N N . VAL A 1 211 ? 20.495 -5.289 -4.978 1.00 93.94 211 VAL A N 1
ATOM 1606 C CA . VAL A 1 211 ? 19.323 -5.344 -5.849 1.00 93.94 211 VAL A CA 1
ATOM 1607 C C . VAL A 1 211 ? 18.121 -5.878 -5.080 1.00 93.94 211 VAL A C 1
ATOM 1609 O O . VAL A 1 211 ? 18.278 -6.684 -4.163 1.00 93.94 211 VAL A O 1
ATOM 1612 N N . LEU A 1 212 ? 16.922 -5.446 -5.463 1.00 94.81 212 LEU A N 1
ATOM 1613 C CA . LEU A 1 212 ? 15.672 -5.941 -4.901 1.00 94.81 212 LEU A CA 1
ATOM 1614 C C . LEU A 1 212 ? 15.525 -7.451 -5.166 1.00 94.81 212 LEU A C 1
ATOM 1616 O O . LEU A 1 212 ? 15.606 -7.863 -6.325 1.00 94.81 212 LEU A O 1
ATOM 1620 N N . PRO A 1 213 ? 15.287 -8.282 -4.135 1.00 93.69 213 PRO A N 1
ATOM 1621 C CA . PRO A 1 213 ? 14.962 -9.695 -4.315 1.00 93.69 213 PRO A CA 1
ATOM 1622 C C . PRO A 1 213 ? 13.453 -9.949 -4.482 1.00 93.69 213 PRO A C 1
ATOM 1624 O O . PRO A 1 213 ? 13.064 -11.055 -4.838 1.00 93.69 213 PRO A O 1
ATOM 1627 N N . PHE A 1 214 ? 12.618 -8.934 -4.249 1.00 95.12 214 PHE A N 1
ATOM 1628 C CA . PHE A 1 214 ? 11.153 -8.979 -4.275 1.00 95.12 214 PHE A CA 1
ATOM 1629 C C . PHE A 1 214 ? 10.582 -7.789 -5.063 1.00 95.12 214 PHE A C 1
ATOM 1631 O O . PHE A 1 214 ? 11.311 -6.854 -5.404 1.00 95.12 214 PHE A O 1
ATOM 1638 N N . VAL A 1 215 ? 9.279 -7.813 -5.353 1.00 97.38 215 VAL A N 1
ATOM 1639 C CA . VAL A 1 215 ? 8.589 -6.688 -6.003 1.00 97.38 215 VAL A CA 1
ATOM 1640 C C . VAL A 1 215 ? 8.315 -5.599 -4.965 1.00 97.38 215 VAL A C 1
ATOM 1642 O O . VAL A 1 215 ? 7.870 -5.894 -3.860 1.00 97.38 215 VAL A O 1
ATOM 1645 N N . VAL A 1 216 ? 8.522 -4.330 -5.309 1.00 98.19 216 VAL A N 1
ATOM 1646 C CA . VAL A 1 216 ? 8.108 -3.193 -4.472 1.00 98.19 216 VAL A CA 1
ATOM 1647 C C . VAL A 1 216 ? 6.987 -2.428 -5.150 1.00 98.19 216 VAL A C 1
ATOM 1649 O O . VAL A 1 216 ? 7.140 -2.024 -6.298 1.00 98.19 216 VAL A O 1
ATOM 1652 N N . LEU A 1 217 ? 5.897 -2.175 -4.425 1.00 98.62 217 LEU A N 1
ATOM 1653 C CA . LEU A 1 217 ? 4.868 -1.215 -4.826 1.00 98.62 217 LEU A CA 1
ATOM 1654 C C . LEU A 1 217 ? 5.057 0.082 -4.038 1.00 98.62 217 LEU A C 1
ATOM 1656 O O . LEU A 1 217 ? 4.833 0.111 -2.829 1.00 98.62 217 LEU A O 1
ATOM 1660 N N . PHE A 1 218 ? 5.448 1.156 -4.716 1.00 98.62 218 PHE A N 1
ATOM 1661 C CA . PHE A 1 218 ? 5.702 2.460 -4.111 1.00 98.62 218 PHE A CA 1
ATOM 1662 C C . PHE A 1 218 ? 4.617 3.471 -4.489 1.00 98.62 218 PHE A C 1
ATOM 1664 O O . PHE A 1 218 ? 4.406 3.769 -5.666 1.00 98.62 218 PHE A O 1
ATOM 1671 N N . ASN A 1 219 ? 3.952 4.030 -3.480 1.00 98.38 219 ASN A N 1
ATOM 1672 C CA . ASN A 1 219 ? 3.078 5.187 -3.617 1.00 98.38 219 ASN A CA 1
ATOM 1673 C C . ASN A 1 219 ? 3.900 6.454 -3.379 1.00 98.38 219 ASN A C 1
ATOM 1675 O O . ASN A 1 219 ? 4.127 6.866 -2.242 1.00 98.38 219 ASN A O 1
ATOM 1679 N N . GLU A 1 220 ? 4.344 7.075 -4.470 1.00 96.12 220 GLU A N 1
ATOM 1680 C CA . GLU A 1 220 ? 5.213 8.253 -4.427 1.00 96.1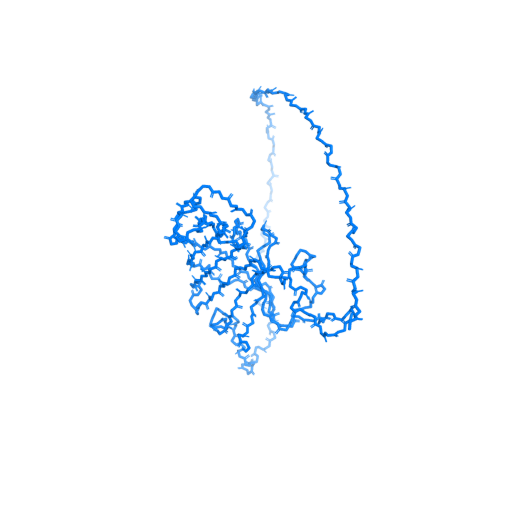2 220 GLU A CA 1
ATOM 1681 C C . GLU A 1 220 ? 4.553 9.440 -3.719 1.00 96.12 220 GLU A C 1
ATOM 1683 O O . GLU A 1 220 ? 5.208 10.147 -2.955 1.00 96.12 220 GLU A O 1
ATOM 1688 N N . ASN A 1 221 ? 3.251 9.648 -3.937 1.00 97.25 221 ASN A N 1
ATOM 1689 C CA . ASN A 1 221 ? 2.556 10.808 -3.385 1.00 97.25 221 ASN A CA 1
ATOM 1690 C C . ASN A 1 221 ? 2.391 10.708 -1.858 1.00 97.25 221 ASN A C 1
ATOM 1692 O O . ASN A 1 221 ? 2.509 11.725 -1.176 1.00 97.25 221 ASN A O 1
ATOM 1696 N N . ALA A 1 222 ? 2.151 9.506 -1.326 1.00 96.19 222 ALA A N 1
ATOM 1697 C CA . ALA A 1 222 ? 2.070 9.273 0.119 1.00 96.19 222 ALA A CA 1
ATOM 1698 C C . ALA A 1 222 ? 3.426 8.948 0.766 1.00 96.19 222 ALA A C 1
ATOM 1700 O O . ALA A 1 222 ? 3.556 9.000 1.988 1.00 96.19 222 ALA A O 1
ATOM 1701 N N . GLY A 1 223 ? 4.438 8.605 -0.033 1.00 96.94 223 GLY A N 1
ATOM 1702 C CA . GLY A 1 223 ? 5.738 8.175 0.464 1.00 96.94 223 GLY A CA 1
ATOM 1703 C C . GLY A 1 223 ? 5.680 6.839 1.205 1.00 96.94 223 GLY A C 1
ATOM 1704 O O . GLY A 1 223 ? 6.368 6.677 2.210 1.00 96.94 223 GLY A O 1
ATOM 1705 N N . THR A 1 224 ? 4.864 5.893 0.742 1.00 97.44 224 THR A N 1
ATOM 1706 C CA . THR A 1 224 ? 4.661 4.569 1.358 1.00 97.44 224 THR A CA 1
ATOM 1707 C C . THR A 1 224 ? 5.056 3.462 0.389 1.00 97.44 224 THR A C 1
ATOM 1709 O O . THR A 1 224 ? 4.832 3.581 -0.816 1.00 97.44 224 THR A O 1
ATOM 1712 N N . ALA A 1 225 ? 5.652 2.380 0.893 1.00 97.81 225 ALA A N 1
ATOM 1713 C CA . ALA A 1 225 ? 6.094 1.265 0.058 1.00 97.81 225 ALA A CA 1
ATOM 1714 C C . ALA A 1 225 ? 5.673 -0.086 0.642 1.00 97.81 225 ALA A C 1
ATOM 1716 O O . ALA A 1 225 ? 5.840 -0.330 1.836 1.00 97.81 225 ALA A O 1
ATOM 1717 N N . PHE A 1 226 ? 5.170 -0.963 -0.220 1.00 97.69 226 PHE A N 1
ATOM 1718 C CA . PHE A 1 226 ? 4.856 -2.351 0.094 1.00 97.69 226 PHE A CA 1
ATOM 1719 C C . PHE A 1 226 ? 5.959 -3.257 -0.452 1.00 97.69 226 PHE A C 1
ATOM 1721 O O . PHE A 1 226 ? 6.397 -3.070 -1.590 1.00 97.69 226 PHE A O 1
ATOM 1728 N N . ALA A 1 227 ? 6.353 -4.266 0.320 1.00 96.38 227 ALA A N 1
ATOM 1729 C CA . ALA A 1 227 ? 7.156 -5.387 -0.157 1.00 96.38 227 ALA A CA 1
ATOM 1730 C C . ALA A 1 227 ? 6.218 -6.530 -0.575 1.00 96.38 227 ALA A C 1
ATOM 1732 O O . ALA A 1 227 ? 5.428 -7.001 0.242 1.00 96.38 227 ALA A O 1
ATOM 1733 N N . GLY A 1 228 ? 6.266 -6.924 -1.846 1.00 96.31 228 GLY A N 1
ATOM 1734 C CA . GLY A 1 228 ? 5.525 -8.047 -2.416 1.00 96.31 228 GLY A CA 1
ATOM 1735 C C . GLY A 1 228 ? 6.413 -9.279 -2.512 1.00 96.31 228 GLY A C 1
ATOM 1736 O O . GLY A 1 228 ? 7.275 -9.339 -3.389 1.00 96.31 228 GLY A O 1
ATOM 1737 N N . ASP A 1 229 ? 6.190 -10.245 -1.626 1.00 87.69 229 ASP A N 1
ATOM 1738 C CA . ASP A 1 229 ? 6.933 -11.508 -1.562 1.00 87.69 229 ASP A CA 1
ATOM 1739 C C . ASP A 1 229 ? 5.961 -12.695 -1.505 1.00 87.69 229 ASP A C 1
ATOM 1741 O O . ASP A 1 229 ? 4.779 -12.530 -1.182 1.00 87.69 229 ASP A O 1
ATOM 1745 N N . VAL A 1 230 ? 6.450 -13.886 -1.839 1.00 78.44 230 VAL A N 1
ATOM 1746 C CA . VAL A 1 230 ? 5.701 -15.132 -1.656 1.00 78.44 230 VAL A CA 1
ATOM 1747 C C . VAL A 1 230 ? 5.629 -15.403 -0.154 1.00 78.44 230 VAL A C 1
ATOM 1749 O O . VAL A 1 230 ? 6.648 -15.335 0.532 1.00 78.44 230 VAL A O 1
ATOM 1752 N N . GLU A 1 231 ? 4.446 -15.713 0.381 1.00 65.56 231 GLU A N 1
ATOM 1753 C CA . GLU A 1 231 ? 4.360 -16.164 1.776 1.00 65.56 231 GLU A CA 1
ATOM 1754 C C . GLU A 1 231 ? 5.255 -17.399 1.978 1.00 65.56 231 GLU A C 1
ATOM 1756 O O . GLU A 1 231 ? 5.112 -18.407 1.280 1.00 65.56 231 GLU A O 1
ATOM 1761 N N . GLY A 1 232 ? 6.218 -17.282 2.898 1.00 49.03 232 GLY A N 1
ATOM 1762 C CA . GLY A 1 232 ? 7.175 -18.342 3.237 1.00 49.03 232 GLY A CA 1
ATOM 1763 C C . GLY A 1 232 ? 6.595 -19.491 4.052 1.00 49.03 232 GLY A C 1
ATOM 1764 O O . GLY A 1 232 ? 5.551 -19.310 4.717 1.00 49.03 232 GLY A O 1
#

Foldseek 3Di:
DDDDDDDDDDDDDDDDDDDDDDDDDDDDDDDDDDDDDDDDDDDDDDDDDDDDDDDDDPPDPPPPADALCVQQQWWWWFDPLPDQKIKIKGAHRQQKIWIKIKGFDQVQADDLANRGEMEMWTKIFGWDGWDDPDRFKIKIFTPDMDTPDDAQDWDRDPNYIYGYHPRPQCPPADMKMKGAWFAFLVVDDPLQCSRCVVVQDPPDPPDGDRTDRFIWIHRPVNSTIITIDRDD

pLDDT: mean 78.58, std 26.23, range [25.77, 98.75]

Secondary structure (DSSP, 8-state):
----PPP-------PPP----------------------------------------TTS--PPPP-GGGGTTEEEEEE-SSSSEEEEEEE-TTSEEEEEEEEEETT--BTTBTTEEEEEEEEEEEEPPPEESSSSEEEE-EEEEEESS-TT-EEEETTEEEEE---TTTTT-S-EEEEPTT-BGGGS-HHHHHHHGGGGB-SSTT-B-SB-SSEEEEETTTTEEEEEEE--

Radius of gyration: 27.14 Å; chains: 1; bounding box: 44×65×90 Å